Protein AF-0000000085050122 (afdb_homodimer)

Solvent-accessible surface area (backbone atoms only — not comparable to full-atom values): 13214 Å² total; per-residue (Å²): 136,76,70,62,76,64,49,70,70,56,43,28,44,37,28,44,46,43,35,32,71,68,36,34,51,52,49,51,53,26,48,51,51,34,88,84,22,41,40,57,72,57,50,16,62,73,68,71,44,57,65,69,59,38,50,52,40,52,49,49,33,33,73,42,49,45,31,45,76,46,79,55,93,95,38,50,30,34,22,54,30,57,66,50,51,50,20,44,44,40,52,73,67,42,68,40,50,80,68,68,65,73,65,65,65,67,68,57,68,78,67,74,77,73,79,74,81,126,136,75,71,64,75,62,50,71,69,56,43,29,46,37,28,44,46,42,35,33,71,68,36,34,51,52,49,52,53,25,49,50,52,34,89,84,22,42,38,57,70,57,51,15,62,73,67,70,43,57,64,69,59,38,50,53,39,52,50,48,34,33,74,43,49,43,31,46,77,46,79,54,92,95,38,50,31,33,22,53,29,58,66,50,51,49,19,46,45,40,54,74,65,42,68,37,49,78,65,69,64,72,64,66,64,67,68,56,68,78,67,75,77,71,79,74,82,126

Radius of gyration: 20.0 Å; Cα contacts (8 Å, |Δi|>4): 302; chains: 2; bounding box: 40×56×63 Å

Foldseek 3Di:
DLPDADDPVLLVLQVVLCPDPLLVQLLVVQAVVPPVAAWLVVSCVVSVHDSVVSVVSQVSNVVSVQWDWDDDVPTIGIHGPVVSVVNSVCVVPPVPPVPPVPPVVVVPPPDPPPPPDD/DLPDADDPVLLVLQVVLCPDPLLVQLLVVQAVVPPQAAWLVVSCVVSVHDSVVSVVSQVSNVVSVQWDWDDDVPTIGIHGDVVSVVNSVCVVPPVVPVPPVPPVVVVPPPDPPDPPDD

InterPro domains:
  IPR001845 HTH ArsR-type DNA-binding domain [PS50987] (3-100)
  IPR001845 HTH ArsR-type DNA-binding domain [SM00418] (14-94)
  IPR011991 ArsR-like helix-turn-helix domain [cd00090] (15-92)
  IPR036388 Winged helix-like DNA-binding domain superfamily [G3DSA:1.10.10.10] (5-103)
  IPR036390 Winged helix DNA-binding domain superfamily [SSF46785] (6-97)
  IPR051011 Metal-responsive transcriptional regulator [PTHR43132] (9-99)

Nearest PDB structures (foldseek):
  6j05-assembly1_A  TM=9.297E-01  e=5.956E-09  Acidithiobacillus ferrooxidans
  6j05-assembly1_B  TM=9.420E-01  e=1.675E-07  Acidithiobacillus ferrooxidans
  7p6f-assembly1_BBB  TM=8.743E-01  e=2.828E-05  Streptomyces griseus
  2kko-assembly1_B  TM=7.762E-01  e=2.459E-04  Mycobacterium tuberculosis variant bovis
  1r22-assembly1_B  TM=7.623E-01  e=2.615E-04  Synechococcus elongatus PCC 7942 = FACHB-805

Sequence (236 aa):
MYGFRMEMDDAVVALFALAHPGRLEAFRTIVRAGPSGMPAGEIARAIKAPANTTSTHLSILTGAGLLKAYRSGRSIIYSAELTHLSGLADYLLNDCAQGKPEAWSQLTVPEPATKKTAMYGFRMEMDDAVVALFALAHPGRLEAFRTIVRAGPSGMPAGEIARAIKAPANTTSTHLSILTGAGLLKAYRSGRSIIYSAELTHLSGLADYLLNDCAQGKPEAWSQLTVPEPATKKTA

Secondary structure (DSSP, 8-state):
-TT----HHHHHHHHHHHSSHHHHHHHHHHHHH-TT-EEHHHHHHHTT--HHHHHHHHHHHHHTTSEEEEEETTEEEEEE-HHHHHHHHHHHHTGGGGT-TTTGGG------------/-TT----HHHHHHHHHHHSSHHHHHHHHHHHHH-TT-EEHHHHHHHTT--HHHHHHHHHHHHHTTSEEEEEETTEEEEEE-HHHHHHHHHHHHTTTTTS-TTTGGGS-----------

Structure (mmCIF, N/CA/C/O backbone):
data_AF-0000000085050122-model_v1
#
loop_
_entity.id
_entity.type
_entity.pdbx_description
1 polymer 'Regulatory protein ArsR'
#
loop_
_atom_site.group_PDB
_atom_site.id
_atom_site.type_symbol
_atom_site.label_atom_id
_atom_site.label_alt_id
_atom_site.label_comp_id
_atom_site.label_asym_id
_atom_site.label_entity_id
_atom_site.label_seq_id
_atom_site.pdbx_PDB_ins_code
_atom_site.Cartn_x
_atom_site.Cartn_y
_atom_site.Cartn_z
_atom_site.occupancy
_atom_site.B_iso_or_equiv
_atom_site.auth_seq_id
_atom_site.auth_comp_id
_atom_site.auth_asym_id
_atom_site.auth_atom_id
_atom_site.pdbx_PDB_model_num
ATOM 1 N N . MET A 1 1 ? -5.816 -7.664 18.109 1 36.5 1 MET A N 1
ATOM 2 C CA . MET A 1 1 ? -5.977 -6.285 17.656 1 36.5 1 MET A CA 1
ATOM 3 C C . MET A 1 1 ? -6.602 -6.238 16.266 1 36.5 1 MET A C 1
ATOM 5 O O . MET A 1 1 ? -6.367 -5.293 15.508 1 36.5 1 MET A O 1
ATOM 9 N N . TYR A 1 2 ? -7.117 -7.367 15.844 1 46.84 2 TYR A N 1
ATOM 10 C CA . TYR A 1 2 ? -7.566 -7.961 14.586 1 46.84 2 TYR A CA 1
ATOM 11 C C . TYR A 1 2 ? -8.812 -7.258 14.07 1 46.84 2 TYR A C 1
ATOM 13 O O . TYR A 1 2 ? -9.562 -7.816 13.258 1 46.84 2 TYR A O 1
ATOM 21 N N . GLY A 1 3 ? -9.156 -6.164 14.805 1 50.53 3 GLY A N 1
ATOM 22 C CA . GLY A 1 3 ? -10.57 -5.895 14.602 1 50.53 3 GLY A CA 1
ATOM 23 C C . GLY A 1 3 ? -10.875 -5.312 13.234 1 50.53 3 GLY A C 1
ATOM 24 O O . GLY A 1 3 ? -11.961 -5.52 12.695 1 50.53 3 GLY A O 1
ATOM 25 N N . PHE A 1 4 ? -9.953 -4.445 12.852 1 61.41 4 PHE A N 1
ATOM 26 C CA . PHE A 1 4 ? -10.359 -3.824 11.602 1 61.41 4 PHE A CA 1
ATOM 27 C C . PHE A 1 4 ? -10.086 -4.754 10.422 1 61.41 4 PHE A C 1
ATOM 29 O O . PHE A 1 4 ? -8.961 -5.23 10.25 1 61.41 4 PHE A O 1
ATOM 36 N N . ARG A 1 5 ? -11.258 -5.234 9.898 1 72.75 5 ARG A N 1
ATOM 37 C CA . ARG A 1 5 ? -11.117 -6.129 8.758 1 72.75 5 ARG A CA 1
ATOM 38 C C . ARG A 1 5 ? -11.234 -5.359 7.445 1 72.75 5 ARG A C 1
ATOM 40 O O . ARG A 1 5 ? -12.281 -4.793 7.141 1 72.75 5 ARG A O 1
ATOM 47 N N . MET A 1 6 ? -10.219 -5.297 6.77 1 85.12 6 MET A N 1
ATOM 48 C CA . MET A 1 6 ? -10.195 -4.629 5.473 1 85.12 6 MET A CA 1
ATOM 49 C C . MET A 1 6 ? -10.516 -5.605 4.348 1 85.12 6 MET A C 1
ATOM 51 O O . MET A 1 6 ? -10.031 -6.738 4.352 1 85.12 6 MET A O 1
ATOM 55 N N . GLU A 1 7 ? -11.438 -5.125 3.473 1 90 7 GLU A N 1
ATOM 56 C CA . GLU A 1 7 ? -11.758 -5.91 2.283 1 90 7 GLU A CA 1
ATOM 57 C C . GLU A 1 7 ? -10.898 -5.48 1.097 1 90 7 GLU A C 1
ATOM 59 O O . GLU A 1 7 ? -10.289 -4.41 1.118 1 90 7 GLU A O 1
ATOM 64 N N . MET A 1 8 ? -10.891 -6.32 0.029 1 91.12 8 MET A N 1
ATOM 65 C CA . MET A 1 8 ? -10.023 -6.105 -1.13 1 91.12 8 MET A CA 1
ATOM 66 C C . MET A 1 8 ? -10.281 -4.738 -1.754 1 91.12 8 MET A C 1
ATOM 68 O O . MET A 1 8 ? -9.344 -4.02 -2.094 1 91.12 8 MET A O 1
ATOM 72 N N . ASP A 1 9 ? -11.516 -4.383 -1.897 1 93.62 9 ASP A N 1
ATOM 73 C CA . ASP A 1 9 ? -11.844 -3.117 -2.549 1 93.62 9 ASP A CA 1
ATOM 74 C C . ASP A 1 9 ? -11.312 -1.931 -1.747 1 93.62 9 ASP A C 1
ATOM 76 O O . ASP A 1 9 ? -10.812 -0.961 -2.32 1 93.62 9 ASP A O 1
ATOM 80 N N . ASP A 1 10 ? -11.477 -2.012 -0.47 1 95.12 10 ASP A N 1
ATOM 81 C CA . ASP A 1 10 ? -10.953 -0.958 0.392 1 95.12 10 ASP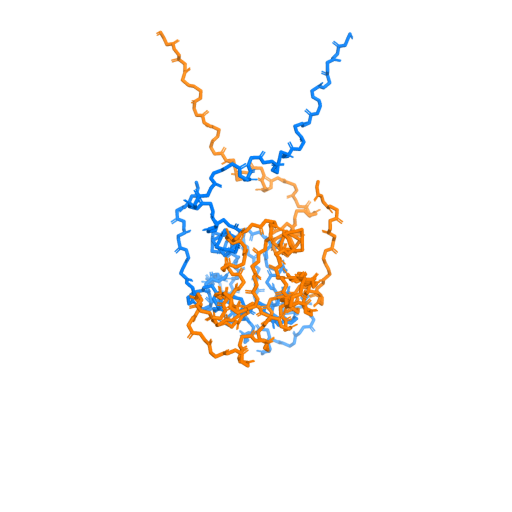 A CA 1
ATOM 82 C C . ASP A 1 10 ? -9.43 -0.874 0.293 1 95.12 10 ASP A C 1
ATOM 84 O O . ASP A 1 10 ? -8.867 0.222 0.271 1 95.12 10 ASP A O 1
ATOM 88 N N . ALA A 1 11 ? -8.875 -2.039 0.278 1 96.06 11 ALA A N 1
ATOM 89 C CA . ALA A 1 11 ? -7.414 -2.086 0.178 1 96.06 11 ALA A CA 1
ATOM 90 C C . ALA A 1 11 ? -6.934 -1.44 -1.118 1 96.06 11 ALA A C 1
ATOM 92 O O . ALA A 1 11 ? -6.004 -0.632 -1.108 1 96.06 11 ALA A O 1
ATOM 93 N N . VAL A 1 12 ? -7.59 -1.72 -2.205 1 97.69 12 VAL A N 1
ATOM 94 C CA . VAL A 1 12 ? -7.199 -1.188 -3.508 1 97.69 12 VAL A CA 1
ATOM 95 C C . VAL A 1 12 ? -7.348 0.332 -3.51 1 97.69 12 VAL A C 1
ATOM 97 O O . VAL A 1 12 ? -6.48 1.047 -4.016 1 97.69 12 VAL A O 1
ATOM 100 N N . VAL A 1 13 ? -8.375 0.795 -2.936 1 97.75 13 VAL A N 1
ATOM 101 C CA . VAL A 1 13 ? -8.641 2.229 -2.873 1 97.75 13 VAL A CA 1
ATOM 102 C C . VAL A 1 13 ? -7.547 2.92 -2.057 1 97.75 13 VAL A C 1
ATOM 104 O O . VAL A 1 13 ? -7.02 3.957 -2.467 1 97.75 13 VAL A O 1
ATOM 107 N N . ALA A 1 14 ? -7.227 2.354 -0.945 1 98 14 ALA A N 1
ATOM 108 C CA . ALA A 1 14 ? -6.191 2.918 -0.087 1 98 14 ALA A CA 1
ATOM 109 C C . ALA A 1 14 ? -4.828 2.887 -0.777 1 98 14 ALA A C 1
ATOM 111 O O . ALA A 1 14 ? -4.082 3.867 -0.736 1 98 14 ALA A O 1
ATOM 112 N N . LEU A 1 15 ? -4.562 1.76 -1.397 1 98.12 15 LEU A N 1
ATOM 113 C CA . LEU A 1 15 ? -3.309 1.613 -2.125 1 98.12 15 LEU A CA 1
ATOM 114 C C . LEU A 1 15 ? -3.211 2.635 -3.252 1 98.12 15 LEU A C 1
ATOM 116 O O . LEU A 1 15 ? -2.178 3.287 -3.418 1 98.12 15 LEU A O 1
ATOM 120 N N . PHE A 1 16 ? -4.23 2.814 -3.939 1 98.25 16 PHE A N 1
ATOM 121 C CA . PHE A 1 16 ? -4.27 3.779 -5.031 1 98.25 16 PHE A CA 1
ATOM 122 C C . PHE A 1 16 ? -4.055 5.195 -4.512 1 98.25 16 PHE A C 1
ATOM 124 O O . PHE A 1 16 ? -3.299 5.969 -5.102 1 98.25 16 PHE A O 1
ATOM 131 N N . ALA A 1 17 ? -4.684 5.48 -3.504 1 98.56 17 ALA A N 1
ATOM 132 C CA . ALA A 1 17 ? -4.566 6.812 -2.92 1 98.56 17 ALA A CA 1
ATOM 133 C C . ALA A 1 17 ? -3.125 7.113 -2.523 1 98.56 17 ALA A C 1
ATOM 135 O O . ALA A 1 17 ? -2.66 8.25 -2.664 1 98.56 17 ALA A O 1
ATOM 136 N N . LEU A 1 18 ? -2.449 6.137 -2.121 1 98.12 18 LEU A N 1
ATOM 137 C CA . LEU A 1 18 ? -1.098 6.332 -1.607 1 98.12 18 LEU A CA 1
ATOM 138 C C . LEU A 1 18 ? -0.07 6.23 -2.729 1 98.12 18 LEU A C 1
ATOM 140 O O . LEU A 1 18 ? 1.085 6.625 -2.557 1 98.12 18 LEU A O 1
ATOM 144 N N . ALA A 1 19 ? -0.487 5.656 -3.893 1 98.19 19 ALA A N 1
ATOM 145 C CA . ALA A 1 19 ? 0.436 5.398 -4.996 1 98.19 19 ALA A CA 1
ATOM 146 C C . ALA A 1 19 ? 0.692 6.668 -5.805 1 98.19 19 ALA A C 1
ATOM 148 O O . ALA A 1 19 ? 0.641 6.645 -7.035 1 98.19 19 ALA A O 1
ATOM 149 N N . HIS A 1 20 ? 0.927 7.746 -5.199 1 97.44 20 HIS A N 1
ATOM 150 C CA . HIS A 1 20 ? 1.251 9.055 -5.746 1 97.44 20 HIS A CA 1
ATOM 151 C C . HIS A 1 20 ? 2.246 9.797 -4.859 1 97.44 20 HIS A C 1
ATOM 153 O O . HIS A 1 20 ? 2.029 9.922 -3.65 1 97.44 20 HIS A O 1
ATOM 159 N N . PRO A 1 21 ? 3.35 10.273 -5.441 1 96.88 21 PRO A N 1
ATOM 160 C CA . PRO A 1 21 ? 4.398 10.867 -4.609 1 96.88 21 PRO A CA 1
ATOM 161 C C . PRO A 1 21 ? 3.883 12.008 -3.732 1 96.88 21 PRO A C 1
ATOM 163 O O . PRO A 1 21 ? 4.191 12.062 -2.539 1 96.88 21 PRO A O 1
ATOM 166 N N . GLY A 1 22 ? 3.094 12.875 -4.297 1 97.12 22 GLY A N 1
ATOM 167 C CA . GLY A 1 22 ? 2.572 14.008 -3.549 1 97.12 22 GLY A CA 1
ATOM 168 C C . GLY A 1 22 ? 1.63 13.602 -2.432 1 97.12 22 GLY A C 1
ATOM 169 O O . GLY A 1 22 ? 1.716 14.125 -1.319 1 97.12 22 GLY A O 1
ATOM 170 N N . ARG A 1 23 ? 0.75 12.711 -2.75 1 98.06 23 ARG A N 1
ATOM 171 C CA . ARG A 1 23 ? -0.188 12.227 -1.742 1 98.06 23 ARG A CA 1
ATOM 172 C C . ARG A 1 23 ? 0.539 11.461 -0.643 1 98.06 23 ARG A C 1
ATOM 174 O O . ARG A 1 23 ? 0.219 11.609 0.539 1 98.06 23 ARG A O 1
ATOM 181 N N . LEU A 1 24 ? 1.445 10.664 -1.039 1 97.06 24 LEU A N 1
ATOM 182 C CA . LEU A 1 24 ? 2.225 9.914 -0.061 1 97.06 24 LEU A CA 1
ATOM 183 C C . LEU A 1 24 ? 3.004 10.859 0.852 1 97.06 24 LEU A C 1
ATOM 185 O O . LEU A 1 24 ? 3.061 10.648 2.064 1 97.06 24 LEU A O 1
ATOM 189 N N . GLU A 1 25 ? 3.592 11.836 0.314 1 96 25 GLU A N 1
ATOM 190 C CA . GLU A 1 25 ? 4.332 12.812 1.103 1 96 25 GLU A CA 1
ATOM 191 C C . GLU A 1 25 ? 3.412 13.547 2.08 1 96 25 GLU A C 1
ATOM 193 O O . GLU A 1 25 ? 3.76 13.727 3.248 1 96 25 GLU A O 1
ATOM 198 N N . ALA A 1 26 ? 2.289 13.992 1.606 1 97.5 26 ALA A N 1
ATOM 199 C CA . ALA A 1 26 ? 1.314 14.641 2.479 1 97.5 26 ALA A CA 1
ATOM 200 C C . ALA A 1 26 ? 0.894 13.719 3.617 1 97.5 26 ALA A C 1
ATOM 202 O O . ALA A 1 26 ? 0.856 14.133 4.781 1 97.5 26 ALA A O 1
ATOM 203 N N . PHE A 1 27 ? 0.616 12.492 3.268 1 97 27 PHE A N 1
ATOM 204 C CA . PHE A 1 27 ? 0.169 11.516 4.25 1 97 27 PHE A CA 1
ATOM 205 C C . PHE A 1 27 ? 1.231 11.297 5.32 1 97 27 PHE A C 1
ATOM 207 O O . PHE A 1 27 ? 0.932 11.32 6.516 1 97 27 PHE A O 1
ATOM 214 N N . ARG A 1 28 ? 2.404 11.086 4.898 1 94.31 28 ARG A N 1
ATOM 215 C CA . ARG A 1 28 ? 3.492 10.859 5.844 1 94.31 28 ARG A CA 1
ATOM 216 C C . ARG A 1 28 ? 3.693 12.07 6.75 1 94.31 28 ARG A C 1
ATOM 218 O O . ARG A 1 28 ? 3.99 11.922 7.938 1 94.31 28 ARG A O 1
ATOM 225 N N . THR A 1 29 ? 3.588 13.258 6.211 1 95.06 29 THR A N 1
ATOM 226 C CA . THR A 1 29 ? 3.689 14.484 6.984 1 95.06 29 THR A CA 1
ATOM 227 C C . THR A 1 29 ? 2.629 14.523 8.078 1 95.06 29 THR A C 1
ATOM 229 O O . THR A 1 29 ? 2.924 14.883 9.227 1 95.06 29 THR A O 1
ATOM 232 N N . ILE A 1 30 ? 1.476 14.125 7.738 1 96 30 ILE A N 1
ATOM 233 C CA . ILE A 1 30 ? 0.355 14.156 8.672 1 96 30 ILE A CA 1
ATOM 234 C C . ILE A 1 30 ? 0.539 13.07 9.734 1 96 30 ILE A C 1
ATOM 236 O O . ILE A 1 30 ? 0.26 13.297 10.914 1 96 30 ILE A O 1
ATOM 240 N N . VAL A 1 31 ? 0.964 11.898 9.328 1 93.19 31 VAL A N 1
ATOM 241 C CA . VAL A 1 31 ? 1.242 10.82 10.273 1 93.19 31 VAL A CA 1
ATOM 242 C C . VAL A 1 31 ? 2.258 11.289 11.312 1 93.19 31 VAL A C 1
ATOM 244 O O . VAL A 1 31 ? 2.082 11.062 12.508 1 93.19 31 VAL A O 1
ATOM 247 N N . ARG A 1 32 ? 3.24 12.023 10.875 1 91 32 ARG A N 1
ATOM 248 C CA . ARG A 1 32 ? 4.305 12.5 11.75 1 91 32 ARG A CA 1
ATOM 249 C C . ARG A 1 32 ? 3.785 13.547 12.727 1 91 32 ARG A C 1
ATOM 251 O O . ARG A 1 32 ? 4.32 13.703 13.82 1 91 32 ARG A O 1
ATOM 258 N N . ALA A 1 33 ? 2.762 14.258 1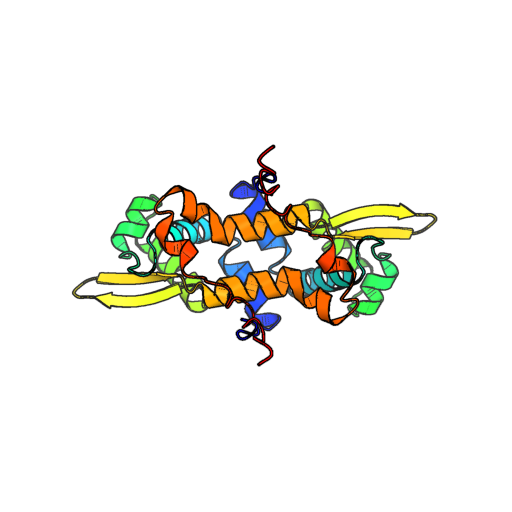2.305 1 92.62 33 ALA A N 1
ATOM 259 C CA . ALA A 1 33 ? 2.189 15.312 13.148 1 92.62 33 ALA A CA 1
ATOM 260 C C . ALA A 1 33 ? 1.454 14.711 14.344 1 92.62 33 ALA A C 1
ATOM 262 O O . ALA A 1 33 ? 1.177 15.414 15.32 1 92.62 33 ALA A O 1
ATOM 263 N N . GLY A 1 34 ? 1.062 13.383 14.234 1 90.94 34 GLY A N 1
ATOM 264 C CA . GLY A 1 34 ? 0.424 12.711 15.359 1 90.94 34 GLY A CA 1
ATOM 265 C C . GLY A 1 34 ? -1.075 12.938 15.414 1 90.94 34 GLY A C 1
ATOM 266 O O . GLY A 1 34 ? -1.674 13.406 14.445 1 90.94 34 GLY A O 1
ATOM 267 N N . PRO A 1 35 ? -1.672 12.586 16.578 1 91.25 35 PRO A N 1
ATOM 268 C CA . PRO A 1 35 ? -3.131 12.57 16.703 1 91.25 35 PRO A CA 1
ATOM 269 C C . PRO A 1 35 ? -3.748 13.961 16.641 1 91.25 35 PRO A C 1
ATOM 271 O O . PRO A 1 35 ? -4.926 14.109 16.297 1 91.25 35 PRO A O 1
ATOM 274 N N . SER A 1 36 ? -2.959 14.938 17.016 1 93.56 36 SER A N 1
ATOM 275 C CA . SER A 1 36 ? -3.482 16.297 16.969 1 93.56 36 SER A CA 1
ATOM 276 C C . SER A 1 36 ? -3.686 16.766 15.531 1 93.56 36 SER A C 1
ATOM 278 O O . SER A 1 36 ? -4.43 17.719 15.289 1 93.56 36 SER A O 1
ATOM 280 N N . GLY A 1 37 ? -3.01 16.172 14.586 1 96.69 37 GLY A N 1
ATOM 281 C CA . GLY A 1 37 ? -3.166 16.5 13.172 1 96.69 37 GLY A CA 1
ATOM 282 C C . GLY A 1 37 ? -2.463 17.781 12.773 1 96.69 37 GLY A C 1
ATOM 283 O O . GLY A 1 37 ? -1.563 18.25 13.477 1 96.69 37 GLY A O 1
ATOM 284 N N . MET A 1 38 ? -2.77 18.25 11.586 1 97.56 38 MET A N 1
ATOM 285 C CA . MET A 1 38 ? -2.133 19.406 10.977 1 97.56 38 MET A CA 1
ATOM 286 C C . MET A 1 38 ? -3.113 20.156 10.086 1 97.56 38 MET A C 1
ATOM 288 O O . MET A 1 38 ? -3.883 19.547 9.344 1 97.56 38 MET A O 1
ATOM 292 N N . PRO A 1 39 ? -3.111 21.531 10.195 1 98.25 39 PRO A N 1
ATOM 293 C CA . PRO A 1 39 ? -3.98 22.297 9.297 1 98.25 39 PRO A CA 1
ATOM 294 C C . PRO A 1 39 ? -3.574 22.156 7.828 1 98.25 39 PRO A C 1
ATOM 296 O O . PRO A 1 39 ? -2.387 22.031 7.52 1 98.25 39 PRO A O 1
ATOM 299 N N . ALA A 1 40 ? -4.559 22.312 6.922 1 98 40 ALA A N 1
ATOM 300 C CA . ALA A 1 40 ? -4.336 22.188 5.484 1 98 40 ALA A CA 1
ATOM 301 C C . ALA A 1 40 ? -3.234 23.125 5.012 1 98 40 ALA A C 1
ATOM 303 O O . ALA A 1 40 ? -2.373 22.734 4.219 1 98 40 ALA A O 1
ATOM 304 N N . GLY A 1 41 ? -3.295 24.375 5.477 1 97.56 41 GLY A N 1
ATOM 305 C CA . GLY A 1 41 ? -2.297 25.359 5.07 1 97.56 41 GLY A CA 1
ATOM 306 C C . GLY A 1 41 ? -0.886 24.969 5.473 1 97.56 41 GLY A C 1
ATOM 307 O O . GLY A 1 41 ? 0.06 25.172 4.707 1 97.56 41 GLY A O 1
ATOM 308 N N . GLU A 1 42 ? -0.698 24.375 6.645 1 97.94 42 GLU A N 1
ATOM 309 C CA . GLU A 1 42 ? 0.602 23.922 7.129 1 97.94 42 GLU A CA 1
ATOM 310 C C . GLU A 1 42 ? 1.092 22.719 6.344 1 97.94 42 GLU A C 1
ATOM 312 O O . GLU A 1 42 ? 2.289 22.578 6.074 1 97.94 42 GLU A O 1
ATOM 317 N N . ILE A 1 43 ? 0.187 21.875 5.984 1 98.06 43 ILE A N 1
ATOM 318 C CA . ILE A 1 43 ? 0.529 20.719 5.168 1 98.06 43 ILE A CA 1
ATOM 319 C C . ILE A 1 43 ? 1.065 21.172 3.816 1 98.06 43 ILE A C 1
ATOM 321 O O . ILE A 1 43 ? 2.109 20.703 3.361 1 98.06 43 ILE A O 1
ATOM 325 N N . ALA A 1 44 ? 0.361 22.125 3.236 1 98.38 44 ALA A N 1
ATOM 326 C CA . ALA A 1 44 ? 0.772 22.656 1.938 1 98.38 44 ALA A CA 1
ATOM 327 C C . ALA A 1 44 ? 2.184 23.234 2.002 1 98.38 44 ALA A C 1
ATOM 329 O O . ALA A 1 44 ? 3.01 22.969 1.125 1 98.38 44 ALA A O 1
ATOM 330 N N . ARG A 1 45 ? 2.484 24 3.061 1 97.88 45 ARG A N 1
ATOM 331 C CA . ARG A 1 45 ? 3.805 24.594 3.256 1 97.88 45 ARG A CA 1
ATOM 332 C C . ARG A 1 45 ? 4.859 23.516 3.461 1 97.88 45 ARG A C 1
ATOM 334 O O . ARG A 1 45 ? 5.949 23.578 2.889 1 97.88 45 ARG A O 1
ATOM 341 N N . ALA A 1 46 ? 4.504 22.516 4.184 1 96.88 46 ALA A N 1
ATOM 342 C CA . ALA A 1 46 ? 5.449 21.453 4.531 1 96.88 46 ALA A CA 1
ATOM 343 C C . ALA A 1 46 ? 5.855 20.656 3.295 1 96.88 46 ALA A C 1
ATOM 345 O O . ALA A 1 46 ? 7.008 20.234 3.176 1 96.88 46 ALA A O 1
ATOM 346 N N . ILE A 1 47 ? 4.914 20.453 2.383 1 96.94 47 ILE A N 1
ATOM 347 C CA . ILE A 1 47 ? 5.223 19.609 1.237 1 96.94 47 ILE A CA 1
ATOM 348 C C . ILE A 1 47 ? 5.531 20.469 0.02 1 96.94 47 ILE A C 1
ATOM 350 O O . ILE A 1 47 ? 5.664 19.969 -1.097 1 96.94 47 ILE A O 1
ATOM 354 N N . LYS A 1 48 ? 5.551 21.75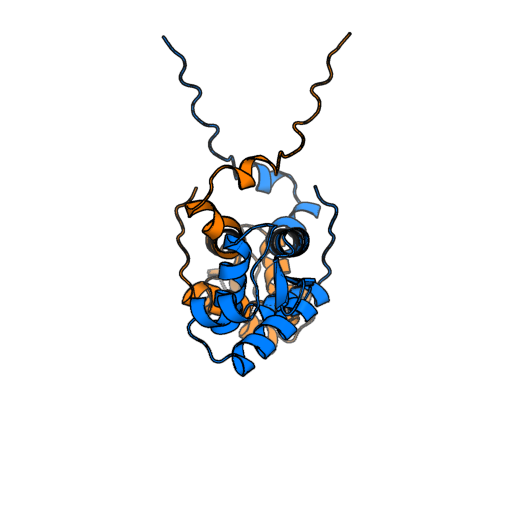 0.254 1 97.69 48 LYS A N 1
ATOM 355 C CA . LYS A 1 48 ? 5.887 22.734 -0.774 1 97.69 48 LYS A CA 1
ATOM 356 C C . LYS A 1 48 ? 5.004 22.562 -2.008 1 97.69 48 LYS A C 1
ATOM 358 O O . LYS A 1 48 ? 5.504 22.531 -3.135 1 97.69 48 LYS A O 1
ATOM 363 N N . ALA A 1 49 ? 3.723 22.453 -1.815 1 98.12 49 ALA A N 1
ATOM 364 C CA . ALA A 1 49 ? 2.736 22.312 -2.883 1 98.12 49 ALA A CA 1
ATOM 365 C C . ALA A 1 49 ? 1.688 23.422 -2.803 1 98.12 49 ALA A C 1
ATOM 367 O O . ALA A 1 49 ? 1.39 23.922 -1.716 1 98.12 49 ALA A O 1
ATOM 368 N N . PRO A 1 50 ? 1.136 23.766 -4.016 1 97.88 50 PRO A N 1
ATOM 369 C CA . PRO A 1 50 ? 0.038 24.734 -4.004 1 97.88 50 PRO A CA 1
ATOM 370 C C . PRO A 1 50 ? -1.157 24.266 -3.178 1 97.88 50 PRO A C 1
ATOM 372 O O . PRO A 1 50 ? -1.426 23.062 -3.102 1 97.88 50 PRO A O 1
ATOM 375 N N . ALA A 1 51 ? -1.889 25.234 -2.596 1 96.88 51 ALA A N 1
ATOM 376 C CA . ALA A 1 51 ? -3.037 24.953 -1.739 1 96.88 51 ALA A CA 1
ATOM 377 C C . ALA A 1 51 ? -4.082 24.125 -2.479 1 96.88 51 ALA A C 1
ATOM 379 O O . ALA A 1 51 ? -4.668 23.203 -1.905 1 96.88 51 ALA A O 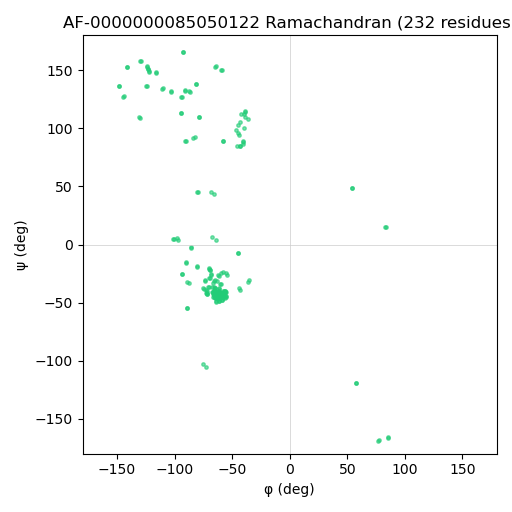1
ATOM 380 N N . ASN A 1 52 ? -4.328 24.438 -3.773 1 96.81 52 ASN A N 1
ATOM 381 C CA . ASN A 1 52 ? -5.332 23.703 -4.539 1 96.81 52 ASN A CA 1
ATOM 382 C C . ASN A 1 52 ? -4.93 22.25 -4.738 1 96.81 52 ASN A C 1
ATOM 384 O O . ASN A 1 52 ? -5.758 21.344 -4.598 1 96.81 52 ASN A O 1
ATOM 388 N N . THR A 1 53 ? -3.666 22.016 -5.062 1 97.44 53 THR A N 1
ATOM 389 C CA . THR A 1 53 ? -3.137 20.656 -5.211 1 97.44 53 THR A CA 1
ATOM 390 C C . THR A 1 53 ? -3.213 19.906 -3.891 1 97.44 53 THR A C 1
ATOM 392 O O . THR A 1 53 ? -3.652 18.75 -3.855 1 97.44 53 THR A O 1
ATOM 395 N N . THR A 1 54 ? -2.797 20.594 -2.883 1 98.25 54 THR A N 1
ATOM 396 C CA . THR A 1 54 ? -2.818 19.984 -1.559 1 98.25 54 THR A CA 1
ATOM 397 C C . THR A 1 54 ? -4.242 19.609 -1.161 1 98.25 54 THR A C 1
ATOM 399 O O . THR A 1 54 ? -4.473 18.516 -0.628 1 98.25 54 THR A O 1
ATOM 402 N N . SER A 1 55 ? -5.191 20.422 -1.381 1 97.5 55 SER A N 1
ATOM 403 C CA . SER A 1 55 ? -6.582 20.141 -1.051 1 97.5 55 SER A CA 1
ATOM 404 C C . SER A 1 55 ? -7.078 18.891 -1.772 1 97.5 55 SER A C 1
ATOM 406 O O . SER A 1 55 ? -7.766 18.062 -1.179 1 97.5 55 SER A O 1
ATOM 408 N N . THR A 1 56 ? -6.734 18.781 -3.059 1 98.12 56 THR A N 1
ATOM 409 C CA . THR A 1 56 ? -7.102 17.609 -3.844 1 98.12 56 THR A CA 1
ATOM 410 C C . THR A 1 56 ? -6.48 16.344 -3.248 1 98.12 56 THR A C 1
ATOM 412 O O . THR A 1 56 ? -7.156 15.32 -3.102 1 98.12 56 THR A O 1
ATOM 415 N N . HIS A 1 57 ? -5.191 16.422 -2.883 1 98.56 57 HIS A N 1
ATOM 416 C CA . HIS A 1 57 ? -4.52 15.289 -2.256 1 98.56 57 HIS A CA 1
ATOM 417 C C . HIS A 1 57 ? -5.223 14.875 -0.969 1 98.56 57 HIS A C 1
ATOM 419 O O . HIS A 1 57 ? -5.5 13.688 -0.763 1 98.56 57 HIS A O 1
ATOM 425 N N . LEU A 1 58 ? -5.512 15.875 -0.134 1 98.62 58 LEU A N 1
ATOM 426 C CA . LEU A 1 58 ? -6.125 15.617 1.165 1 98.62 58 LEU A CA 1
ATOM 427 C C . LEU A 1 58 ? -7.523 15.031 1.001 1 98.62 58 LEU A C 1
ATOM 429 O O . LEU A 1 58 ? -7.926 14.148 1.769 1 98.62 58 LEU A O 1
ATOM 433 N N . SER A 1 59 ? -8.242 15.5 0.01 1 98.5 59 SER A N 1
ATOM 434 C CA . SER A 1 59 ? -9.578 14.984 -0.269 1 98.5 59 SER A CA 1
ATOM 435 C C . SER A 1 59 ? -9.531 13.516 -0.691 1 98.5 59 SER A C 1
ATOM 437 O O . SER A 1 59 ? -10.328 12.703 -0.228 1 98.5 59 SER A O 1
ATOM 439 N N . ILE A 1 60 ? -8.641 13.156 -1.566 1 98.62 60 ILE A N 1
ATOM 440 C CA . ILE A 1 60 ? -8.492 11.789 -2.051 1 98.62 60 ILE A CA 1
ATOM 441 C C . ILE A 1 60 ? -8.102 10.875 -0.896 1 98.62 60 ILE A C 1
ATOM 443 O O . ILE A 1 60 ? -8.68 9.797 -0.726 1 98.62 60 ILE A O 1
ATOM 447 N N . LEU A 1 61 ? -7.16 11.312 -0.041 1 98.62 61 LEU A N 1
ATOM 448 C CA . LEU A 1 61 ? -6.699 10.523 1.099 1 98.62 61 LEU A CA 1
ATOM 449 C C . LEU A 1 61 ? -7.816 10.344 2.121 1 98.62 61 LEU A C 1
ATOM 451 O O . LEU A 1 61 ? -7.957 9.273 2.715 1 98.62 61 LEU A O 1
ATOM 455 N N . THR A 1 62 ? -8.562 11.391 2.316 1 98.62 62 THR A N 1
ATOM 456 C CA . THR A 1 62 ? -9.703 11.328 3.223 1 98.62 62 THR A CA 1
ATOM 457 C C . THR A 1 62 ? -10.766 10.367 2.689 1 98.62 62 THR A C 1
ATOM 459 O O . THR A 1 62 ? -11.305 9.547 3.436 1 98.62 62 THR A O 1
ATOM 462 N N . GLY A 1 63 ? -11.039 10.453 1.398 1 98 63 GLY A N 1
ATOM 463 C CA . GLY A 1 63 ? -12 9.57 0.758 1 98 63 GLY A CA 1
ATOM 464 C C . GLY A 1 63 ? -11.602 8.109 0.82 1 98 63 GLY A C 1
ATOM 465 O O . GLY A 1 63 ? -12.461 7.223 0.824 1 98 63 GLY A O 1
ATOM 466 N N . ALA A 1 64 ? -10.367 7.867 0.91 1 98.06 64 ALA A N 1
ATOM 467 C CA . ALA A 1 64 ? -9.836 6.508 0.978 1 98.06 64 ALA A CA 1
ATOM 468 C C . ALA A 1 64 ? -9.828 5.996 2.414 1 98.06 64 ALA A C 1
ATOM 470 O O . ALA A 1 64 ? -9.398 4.871 2.676 1 98.06 64 ALA A O 1
ATOM 471 N N . GLY A 1 65 ? -10.195 6.777 3.336 1 97.25 65 GLY A N 1
ATOM 472 C CA . GLY A 1 65 ? -10.273 6.383 4.734 1 97.25 65 GLY A CA 1
ATOM 473 C C . GLY A 1 65 ? -8.938 6.477 5.457 1 97.25 65 GLY A C 1
ATOM 474 O O . GLY A 1 65 ? -8.797 5.961 6.566 1 97.25 65 GLY A O 1
ATOM 475 N N . LEU A 1 66 ? -7.973 7.133 4.934 1 97.62 66 LEU A N 1
ATOM 476 C CA . LEU A 1 66 ? -6.625 7.203 5.488 1 97.62 66 LEU A CA 1
ATOM 477 C C . LEU A 1 66 ? -6.469 8.43 6.383 1 97.62 66 LEU A C 1
ATOM 479 O O . LEU A 1 66 ? -5.559 8.484 7.211 1 97.62 66 LEU A O 1
ATOM 483 N N . LEU A 1 67 ? -7.293 9.445 6.117 1 98.19 67 LEU A N 1
ATOM 484 C CA . LEU A 1 67 ? -7.305 10.672 6.914 1 98.19 67 LEU A CA 1
ATOM 485 C C . LEU A 1 67 ? -8.703 10.945 7.453 1 98.19 67 LEU A C 1
ATOM 487 O O . LEU A 1 67 ? -9.695 10.5 6.879 1 98.19 67 LEU A O 1
ATOM 491 N N . LYS A 1 68 ? -8.727 11.594 8.492 1 98 68 LYS A N 1
ATOM 492 C CA . LYS A 1 68 ? -9.93 12.258 8.977 1 98 68 LYS A CA 1
ATOM 493 C C . LYS A 1 68 ? -9.75 13.773 9.016 1 98 68 LYS A C 1
ATOM 495 O O . LYS A 1 68 ? -8.641 14.266 9.242 1 98 68 LYS A O 1
ATOM 500 N N . ALA A 1 69 ? -10.852 14.453 8.773 1 98 69 ALA A N 1
ATOM 501 C CA . ALA A 1 69 ? -10.828 15.914 8.75 1 98 69 ALA A CA 1
ATOM 502 C C . ALA A 1 69 ? -11.844 16.5 9.727 1 98 69 ALA A C 1
ATOM 504 O O . ALA A 1 69 ? -12.953 15.969 9.867 1 98 69 ALA A O 1
ATOM 505 N N . TYR A 1 70 ? -11.43 17.469 10.43 1 96.62 70 TYR A N 1
ATOM 506 C CA . TYR A 1 70 ? -12.391 18.203 11.25 1 96.62 70 TYR A CA 1
ATOM 507 C C . TYR A 1 70 ? -12.086 19.703 11.234 1 96.62 70 TYR A C 1
ATOM 509 O O . TYR A 1 70 ? -10.938 20.109 11.031 1 96.62 70 TYR A O 1
ATOM 517 N N . ARG A 1 71 ? -13.109 20.438 11.438 1 96.31 71 ARG A N 1
ATOM 518 C CA . ARG A 1 71 ? -12.961 21.891 11.43 1 96.31 71 ARG A CA 1
ATOM 519 C C . ARG A 1 71 ? -12.578 22.406 12.812 1 96.31 71 ARG A C 1
ATOM 521 O O . ARG A 1 71 ? -13.148 21.984 13.82 1 96.31 71 ARG A O 1
ATOM 528 N N . SER A 1 72 ? -11.586 23.234 12.844 1 95 72 SER A N 1
ATOM 529 C CA . SER A 1 72 ? -11.18 23.969 14.039 1 95 72 SER A CA 1
ATOM 530 C C . SER A 1 72 ? -11 25.453 13.734 1 95 72 SER A C 1
ATOM 532 O O . SER A 1 72 ? -9.992 25.859 13.148 1 95 72 SER A O 1
ATOM 534 N N . GLY A 1 73 ? -11.914 26.312 14.25 1 95.19 73 GLY A N 1
ATOM 535 C CA . GLY A 1 73 ? -11.898 27.719 13.875 1 95.19 73 GLY A CA 1
ATOM 536 C C . GLY A 1 73 ? -12.016 27.938 12.383 1 95.19 73 GLY A C 1
ATOM 537 O O . GLY A 1 73 ? -12.961 27.469 11.75 1 95.19 73 GLY A O 1
ATOM 538 N N . ARG A 1 74 ? -10.984 28.578 11.797 1 94.25 74 ARG A N 1
ATOM 539 C CA . ARG A 1 74 ? -11 28.922 10.375 1 94.25 74 ARG A CA 1
ATOM 540 C C . ARG A 1 74 ? -10.242 27.875 9.555 1 94.25 74 ARG A C 1
ATOM 542 O O . ARG A 1 74 ? -10.117 28 8.336 1 94.25 74 ARG A O 1
ATOM 549 N N . SER A 1 75 ? -9.805 26.859 10.195 1 95.81 75 SER A N 1
ATOM 550 C CA . SER A 1 75 ? -8.961 25.891 9.508 1 95.81 75 SER A CA 1
ATOM 551 C C . SER A 1 75 ? -9.57 24.5 9.555 1 95.81 75 SER A C 1
ATOM 553 O O . SER A 1 75 ? -10.297 24.156 10.492 1 95.81 75 SER A O 1
ATOM 555 N N . ILE A 1 76 ? -9.273 23.766 8.484 1 97.81 76 ILE A N 1
ATOM 556 C CA . ILE A 1 76 ? -9.547 22.344 8.523 1 97.81 76 ILE A CA 1
ATOM 557 C C . ILE A 1 76 ? -8.297 21.594 8.969 1 97.81 76 ILE A C 1
ATOM 559 O O . ILE A 1 76 ? -7.215 21.781 8.414 1 97.81 76 ILE A O 1
ATOM 563 N N . ILE A 1 77 ? -8.461 20.75 10.008 1 98.5 77 ILE A N 1
ATOM 564 C CA . ILE A 1 77 ? -7.352 19.969 10.539 1 98.5 77 ILE A CA 1
ATOM 565 C C . ILE A 1 77 ? -7.469 18.516 10.062 1 98.5 77 ILE A C 1
ATOM 567 O O . ILE A 1 77 ? -8.547 17.922 10.125 1 98.5 77 ILE A O 1
ATOM 571 N N . TYR A 1 78 ? -6.359 17.969 9.562 1 98.38 78 TYR A N 1
ATOM 572 C CA . TYR A 1 78 ? -6.301 16.578 9.102 1 98.38 78 TYR A CA 1
ATOM 573 C C . TYR A 1 78 ? -5.434 15.734 10.023 1 98.38 78 TYR A C 1
ATOM 575 O O . TYR A 1 78 ? -4.352 16.156 10.438 1 98.38 78 TYR A O 1
ATOM 583 N N . SER A 1 79 ? -5.91 14.578 10.383 1 97.38 79 SER A N 1
ATOM 584 C CA . SER A 1 79 ? -5.129 13.594 11.125 1 97.38 79 SER A CA 1
ATOM 585 C C . SER A 1 79 ? -5.195 12.227 10.461 1 97.38 79 SER A C 1
ATOM 587 O O . SER A 1 79 ? -6.133 11.938 9.711 1 97.38 79 SER A O 1
ATOM 589 N N . ALA A 1 80 ? -4.215 11.406 10.758 1 96.12 80 ALA A N 1
ATOM 590 C CA . ALA A 1 80 ? -4.117 10.094 10.125 1 96.12 80 ALA A CA 1
ATOM 591 C C . ALA A 1 80 ? -5.043 9.086 10.812 1 96.12 80 ALA A C 1
ATOM 593 O O . ALA A 1 80 ? -5.168 9.086 12.039 1 96.12 80 ALA A O 1
ATOM 594 N N . GLU A 1 81 ? -5.684 8.289 10 1 95 81 GLU A N 1
ATOM 595 C CA . GLU A 1 81 ? -6.43 7.145 10.508 1 95 81 GLU A CA 1
ATOM 596 C C . GLU A 1 81 ? -5.551 5.898 10.562 1 95 81 GLU A C 1
ATOM 598 O O . GLU A 1 81 ? -5.594 5.055 9.664 1 95 81 GLU A O 1
ATOM 603 N N . LEU A 1 82 ? -4.891 5.695 11.648 1 90.31 82 LEU A N 1
ATOM 604 C CA . LEU A 1 82 ? -3.842 4.684 11.766 1 90.31 82 LEU A CA 1
ATOM 605 C C . LEU A 1 82 ? -4.445 3.283 11.82 1 90.31 82 LEU A C 1
ATOM 607 O O . LEU A 1 82 ? -3.816 2.314 11.383 1 90.31 82 LEU A O 1
ATOM 611 N N . THR A 1 83 ? -5.617 3.197 12.383 1 89.88 83 THR A N 1
ATOM 612 C CA . THR A 1 83 ? -6.289 1.901 12.406 1 89.88 83 THR A CA 1
ATOM 613 C C . THR A 1 83 ? -6.508 1.378 10.992 1 89.88 83 THR A C 1
ATOM 615 O O . THR A 1 83 ? -6.301 0.193 10.719 1 89.88 83 THR A O 1
ATOM 618 N N . HIS A 1 84 ? -6.906 2.299 10.109 1 92.31 84 HIS A N 1
ATOM 619 C CA . HIS A 1 84 ? -7.117 1.92 8.711 1 92.31 84 HIS A CA 1
ATOM 620 C C . HIS A 1 84 ? -5.801 1.535 8.047 1 92.31 84 HIS A C 1
ATOM 622 O O . HIS A 1 84 ? -5.746 0.559 7.293 1 92.31 84 HIS A O 1
ATOM 628 N N . LEU A 1 85 ? -4.816 2.293 8.328 1 91.12 85 LEU A N 1
ATOM 629 C CA . LEU A 1 85 ? -3.494 1.99 7.793 1 91.12 85 LEU A CA 1
ATOM 630 C C . LEU A 1 85 ? -3.008 0.63 8.281 1 91.12 85 LEU A C 1
ATOM 632 O O . LEU A 1 85 ? -2.445 -0.147 7.504 1 91.12 85 LEU A O 1
ATOM 636 N N . SER A 1 86 ? -3.184 0.392 9.555 1 88.19 86 SER A N 1
ATOM 637 C CA . SER A 1 86 ? -2.816 -0.905 10.117 1 88.19 86 SER A CA 1
ATOM 638 C C . SER A 1 86 ? -3.615 -2.031 9.469 1 88.19 86 SER A C 1
ATOM 640 O O . SER A 1 86 ? -3.086 -3.123 9.242 1 88.19 86 SER A O 1
ATOM 642 N N . GLY A 1 87 ? -4.891 -1.798 9.242 1 89.56 87 GLY A N 1
ATOM 643 C CA . GLY A 1 87 ? -5.711 -2.754 8.516 1 89.56 87 GLY A CA 1
ATOM 644 C C . GLY A 1 87 ? -5.18 -3.072 7.133 1 89.56 87 GLY A C 1
ATOM 645 O O . GLY A 1 87 ? -5.195 -4.227 6.703 1 89.56 87 GLY A O 1
ATOM 646 N N . LEU A 1 88 ? -4.703 -2.053 6.492 1 92.12 88 LEU A N 1
ATOM 647 C CA . LEU A 1 88 ? -4.105 -2.24 5.176 1 92.12 88 LEU A CA 1
ATOM 648 C C . LEU A 1 88 ? -2.859 -3.115 5.266 1 92.12 88 LEU A C 1
ATOM 650 O O . LEU A 1 88 ? -2.703 -4.059 4.488 1 92.12 88 LEU A O 1
ATOM 654 N N . ALA A 1 89 ? -2.004 -2.762 6.195 1 87.88 89 ALA A N 1
ATOM 655 C CA . ALA A 1 89 ? -0.785 -3.541 6.398 1 87.88 89 ALA A CA 1
ATOM 656 C C . ALA A 1 89 ? -1.112 -4.992 6.73 1 87.88 89 ALA A C 1
ATOM 658 O O . ALA A 1 89 ? -0.489 -5.914 6.199 1 87.88 89 ALA A O 1
ATOM 659 N N . ASP A 1 90 ? -2.021 -5.18 7.578 1 85.12 90 ASP A N 1
ATOM 660 C CA . ASP A 1 90 ? -2.443 -6.523 7.957 1 85.12 90 ASP A CA 1
ATOM 661 C C . ASP A 1 90 ? -2.994 -7.285 6.75 1 85.12 90 ASP A C 1
ATOM 663 O O . ASP A 1 90 ? -2.746 -8.484 6.602 1 85.12 90 ASP A O 1
ATOM 667 N N . TYR A 1 91 ? -3.809 -6.613 6.039 1 89.94 91 TYR A N 1
ATOM 668 C CA . TYR A 1 91 ? -4.375 -7.219 4.84 1 89.94 91 TYR A CA 1
ATOM 669 C C . TYR A 1 91 ? -3.277 -7.711 3.906 1 89.94 91 TYR A C 1
ATOM 671 O O . TYR A 1 91 ? -3.387 -8.789 3.32 1 89.94 91 TYR A O 1
ATOM 679 N N . LEU A 1 92 ? -2.268 -6.965 3.773 1 87.88 92 LEU A N 1
ATOM 680 C CA . LEU A 1 92 ? -1.172 -7.281 2.863 1 87.88 92 LEU A CA 1
ATOM 681 C C . LEU A 1 92 ? -0.333 -8.438 3.4 1 87.88 92 LEU A C 1
ATOM 683 O O . LEU A 1 92 ? 0.134 -9.281 2.631 1 87.88 92 LEU A O 1
ATOM 687 N N . LEU A 1 93 ? -0.077 -8.391 4.734 1 78.62 93 LEU A N 1
ATOM 688 C CA . LEU A 1 93 ? 0.878 -9.305 5.348 1 78.62 93 LEU A CA 1
ATOM 689 C C . LEU A 1 93 ? 0.186 -10.586 5.801 1 78.62 93 LEU A C 1
ATOM 691 O O . LEU A 1 93 ? 0.808 -11.656 5.848 1 78.62 93 LEU A O 1
ATOM 695 N N . ASN A 1 94 ? -0.844 -10.516 6.602 1 67.12 94 ASN A N 1
ATOM 696 C CA . ASN A 1 94 ? -1.38 -11.633 7.375 1 67.12 94 ASN A CA 1
ATOM 697 C C . ASN A 1 94 ? -2.432 -12.406 6.586 1 67.12 94 ASN A C 1
ATOM 699 O O . ASN A 1 94 ? -2.803 -13.523 6.961 1 67.12 94 ASN A O 1
ATOM 703 N N . ASP A 1 95 ? -3.125 -11.719 5.77 1 54.56 95 ASP A N 1
ATOM 704 C CA . ASP A 1 95 ? -4.23 -12.617 5.445 1 54.56 95 ASP A CA 1
ATOM 705 C C . ASP A 1 95 ? -3.725 -14.031 5.168 1 54.56 95 ASP A C 1
ATOM 707 O O . ASP A 1 95 ? -4.508 -14.922 4.828 1 54.56 95 ASP A O 1
ATOM 711 N N . CYS A 1 96 ? -2.473 -14.25 5.105 1 46.44 96 CYS A N 1
ATOM 712 C CA . CYS A 1 96 ? -1.983 -15.586 4.777 1 46.44 96 CYS A CA 1
ATOM 713 C C . CYS A 1 96 ? -2.314 -16.578 5.887 1 46.44 96 CYS A C 1
ATOM 715 O O . CYS A 1 96 ? -2.143 -17.781 5.719 1 46.44 96 CYS A O 1
ATOM 717 N N . ALA A 1 97 ? -2.121 -15.992 7.195 1 45.41 97 ALA A N 1
ATOM 718 C CA . ALA A 1 97 ? -2.105 -16.984 8.273 1 45.41 97 ALA A CA 1
ATOM 719 C 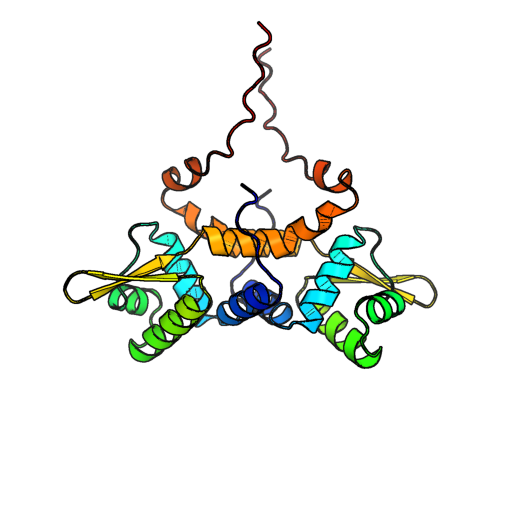C . ALA A 1 97 ? -3.402 -17.781 8.297 1 45.41 97 ALA A C 1
ATOM 721 O O . ALA A 1 97 ? -3.609 -18.609 9.188 1 45.41 97 ALA A O 1
ATOM 722 N N . GLN A 1 98 ? -4.469 -17.344 7.82 1 40.12 98 GLN A N 1
ATOM 723 C CA . GLN A 1 98 ? -5.512 -18.328 8.07 1 40.12 98 GLN A CA 1
ATOM 724 C C . GLN A 1 98 ? -5.008 -19.75 7.793 1 40.12 98 GLN A C 1
ATOM 726 O O . GLN A 1 98 ? -5.633 -20.719 8.211 1 40.12 98 GLN A O 1
ATOM 731 N N . GLY A 1 99 ? -4.191 -19.984 6.734 1 38.59 99 GLY A N 1
ATOM 732 C CA . GLY A 1 99 ? -3.848 -21.391 6.598 1 38.59 99 GLY A CA 1
ATOM 733 C C . GLY A 1 99 ? -2.83 -21.859 7.621 1 38.59 99 GLY A C 1
ATOM 734 O O . GLY A 1 99 ? -3.139 -22.703 8.469 1 38.59 99 GLY A O 1
ATOM 735 N N . LYS A 1 100 ? -1.346 -22.047 7.18 1 40.31 100 LYS A N 1
ATOM 736 C CA . LYS A 1 100 ? -0.392 -22.781 8 1 40.31 100 LYS A CA 1
ATOM 737 C C . LYS A 1 100 ? 0.211 -21.891 9.078 1 40.31 100 LYS A C 1
ATOM 739 O O . LYS A 1 100 ? 0.992 -20.984 8.781 1 40.31 100 LYS A O 1
ATOM 744 N N . PRO A 1 101 ? -0.337 -21.797 10.328 1 40.06 101 PRO A N 1
ATOM 745 C CA . PRO A 1 101 ? 0.184 -21.109 11.508 1 40.06 101 PRO A CA 1
ATOM 746 C C . PRO A 1 101 ? 1.705 -21.188 11.617 1 40.06 101 PRO A C 1
ATOM 748 O O . PRO A 1 101 ? 2.322 -20.391 12.32 1 40.06 101 PRO A O 1
ATOM 751 N N . GLU A 1 102 ? 2.426 -22.203 11.195 1 37.81 102 GLU A N 1
ATOM 752 C CA . GLU A 1 102 ? 3.824 -22.5 11.484 1 37.81 102 GLU A CA 1
ATOM 753 C C . GLU A 1 102 ? 4.75 -21.453 10.891 1 37.81 102 GLU A C 1
ATOM 755 O O . GLU A 1 102 ? 5.887 -21.281 11.336 1 37.81 102 GLU A O 1
ATOM 760 N N . ALA A 1 103 ? 4.426 -20.875 9.82 1 39.38 103 ALA A N 1
ATOM 761 C CA . ALA A 1 103 ? 5.414 -20.047 9.133 1 39.38 103 ALA A CA 1
ATOM 762 C C . ALA A 1 103 ? 5.609 -18.703 9.844 1 39.38 103 ALA A C 1
ATOM 764 O O . ALA A 1 103 ? 6.691 -18.125 9.781 1 39.38 103 ALA A O 1
ATOM 765 N N . TRP A 1 104 ? 4.609 -18.047 10.398 1 42.66 104 TRP A N 1
ATOM 766 C CA . TRP A 1 104 ? 4.805 -16.75 11.023 1 42.66 104 TRP A CA 1
ATOM 767 C C . TRP A 1 104 ? 5.703 -16.859 12.25 1 42.66 104 TRP A C 1
ATOM 769 O O . TRP A 1 104 ? 6.219 -15.859 12.742 1 42.66 104 TRP A O 1
ATOM 779 N N . SER A 1 105 ? 5.684 -17.922 12.922 1 38.31 105 SER A N 1
ATOM 780 C CA . SER A 1 105 ? 6.473 -18.078 14.141 1 38.31 105 SER A CA 1
ATOM 781 C C . SER A 1 105 ? 7.945 -17.797 13.891 1 38.31 105 SER A C 1
ATOM 783 O O . SER A 1 105 ? 8.727 -17.641 14.828 1 38.31 105 SER A O 1
ATOM 785 N N . GLN A 1 106 ? 8.352 -17.969 12.648 1 36.84 106 GLN A N 1
ATOM 786 C CA . GLN A 1 106 ? 9.805 -17.844 12.508 1 36.84 106 GLN A CA 1
ATOM 787 C C . GLN A 1 106 ? 10.227 -16.391 12.438 1 36.84 106 GLN A C 1
ATOM 789 O O . GLN A 1 106 ? 11.414 -16.078 12.336 1 36.84 106 GLN A O 1
ATOM 794 N N . LEU A 1 107 ? 9.273 -15.516 12.125 1 37.5 107 LEU A N 1
ATOM 795 C CA . LEU A 1 107 ? 9.781 -14.148 12.203 1 37.5 107 LEU A CA 1
ATOM 796 C C . LEU A 1 107 ? 10.086 -13.766 13.641 1 37.5 107 LEU A C 1
ATOM 798 O O . LEU A 1 107 ? 9.188 -13.383 14.398 1 37.5 107 LEU A O 1
ATOM 802 N N . THR A 1 108 ? 10.719 -14.602 14.359 1 33.78 108 THR A N 1
ATOM 803 C CA . THR A 1 108 ? 11.188 -14.375 15.727 1 33.78 108 THR A CA 1
ATOM 804 C C . THR A 1 108 ? 11.859 -13.008 15.844 1 33.78 108 THR A C 1
ATOM 806 O O . THR A 1 108 ? 12.781 -12.695 15.086 1 33.78 108 THR A O 1
ATOM 809 N N . VAL A 1 109 ? 11.062 -11.977 16.062 1 34.16 109 VAL A N 1
ATOM 810 C CA . VAL A 1 109 ? 11.727 -10.781 16.562 1 34.16 109 VAL A CA 1
ATOM 811 C C . VAL A 1 109 ? 12.82 -11.172 17.562 1 34.16 109 VAL A C 1
ATOM 813 O O . VAL A 1 109 ? 12.609 -12.031 18.422 1 34.16 109 VAL A O 1
ATOM 816 N N . PRO A 1 110 ? 14.055 -11 17.156 1 34.28 110 PRO A N 1
ATOM 817 C CA . PRO A 1 110 ? 15.078 -11.336 18.156 1 34.28 110 PRO A CA 1
ATOM 818 C C . PRO A 1 110 ? 14.781 -10.758 19.531 1 34.28 110 PRO A C 1
ATOM 820 O O . PRO A 1 110 ? 14.383 -9.594 19.641 1 34.28 110 PRO A O 1
ATOM 823 N N . GLU A 1 111 ? 14.227 -11.562 20.391 1 36.78 111 GLU A N 1
ATOM 824 C CA . GLU A 1 111 ? 14.102 -11.172 21.797 1 36.78 111 GLU A CA 1
ATOM 825 C C . GLU A 1 111 ? 15.375 -10.5 22.297 1 36.78 111 GLU A C 1
ATOM 827 O O . GLU A 1 111 ? 16.484 -10.945 21.984 1 36.78 111 GLU A O 1
ATOM 832 N N . PRO A 1 112 ? 15.227 -9.211 22.578 1 32.81 112 PRO A N 1
ATOM 833 C CA . PRO A 1 112 ? 16.422 -8.594 23.156 1 32.81 112 PRO A CA 1
ATOM 834 C C . PRO A 1 112 ? 17.141 -9.516 24.141 1 32.81 112 PRO A C 1
ATOM 836 O O . PRO A 1 112 ? 16.484 -10.242 24.906 1 32.81 112 PRO A O 1
ATOM 839 N N . ALA A 1 113 ? 18.328 -9.906 23.797 1 38.91 113 ALA A N 1
ATOM 840 C CA . ALA A 1 113 ? 19.203 -10.664 24.688 1 38.91 113 ALA A CA 1
ATOM 841 C C . ALA A 1 113 ? 19.141 -10.141 26.109 1 38.91 113 ALA A C 1
ATOM 843 O O . ALA A 1 113 ? 19.25 -8.93 26.344 1 38.91 113 ALA A O 1
ATOM 844 N N . THR A 1 114 ? 18.25 -10.625 26.875 1 36.25 114 THR A N 1
ATOM 845 C CA . THR A 1 114 ? 18.297 -10.328 28.312 1 36.25 114 THR A CA 1
ATOM 846 C C . THR A 1 114 ? 19.719 -10.352 28.828 1 36.25 114 THR A C 1
ATOM 848 O O . THR A 1 114 ? 20.422 -11.359 28.688 1 36.25 114 THR A O 1
ATOM 851 N N . LYS A 1 115 ? 20.328 -9.18 28.984 1 36.5 115 LYS A N 1
ATOM 852 C CA . LYS A 1 115 ? 21.594 -9.039 29.719 1 36.5 115 LYS A CA 1
ATOM 853 C C . LYS A 1 115 ? 21.562 -9.867 31 1 36.5 115 LYS A C 1
ATOM 855 O O . LYS A 1 115 ? 20.703 -9.68 31.859 1 36.5 115 LYS A O 1
ATOM 860 N N . LYS A 1 116 ? 21.875 -11.117 30.969 1 36.78 116 LYS A N 1
ATOM 861 C CA . LYS A 1 116 ? 22.219 -11.781 32.219 1 36.78 116 LYS A CA 1
ATOM 862 C C . LYS A 1 116 ? 23.391 -11.086 32.906 1 36.78 116 LYS A C 1
ATOM 864 O O . LYS A 1 116 ? 24.469 -10.969 32.344 1 36.78 116 LYS A O 1
ATOM 869 N N . THR A 1 117 ? 23.141 -10.086 33.75 1 30.03 117 THR A N 1
ATOM 870 C CA . THR A 1 117 ? 24.156 -9.68 34.719 1 30.03 117 THR A CA 1
ATOM 871 C C . THR A 1 117 ? 24.781 -10.898 35.406 1 30.03 117 THR A C 1
ATOM 873 O O . THR A 1 117 ? 24.078 -11.703 36.031 1 30.03 117 THR A O 1
ATOM 876 N N . ALA A 1 118 ? 25.953 -11.25 35 1 27.67 118 ALA A N 1
ATOM 877 C CA . ALA A 1 118 ? 26.844 -11.984 35.875 1 27.67 118 ALA A CA 1
ATOM 878 C C . ALA A 1 118 ? 27.25 -11.133 37.094 1 27.67 118 ALA A C 1
ATOM 880 O O . ALA A 1 118 ? 27.438 -9.922 36.938 1 27.67 118 ALA A O 1
ATOM 881 N N . MET B 1 1 ? 15.359 -5.098 13.125 1 36.28 1 MET B N 1
ATOM 882 C CA . MET B 1 1 ? 15.031 -5.762 11.867 1 36.28 1 MET B CA 1
ATOM 883 C C . MET B 1 1 ? 14.828 -4.746 10.75 1 36.28 1 MET B C 1
ATOM 885 O O . MET B 1 1 ? 14.047 -4.977 9.828 1 36.28 1 MET B O 1
ATOM 889 N N . TYR B 1 2 ? 15.242 -3.559 11.023 1 47.09 2 TYR B N 1
ATOM 890 C CA . TYR B 1 2 ? 15.164 -2.205 10.484 1 47.09 2 TYR B CA 1
ATOM 891 C C . TYR B 1 2 ? 15.852 -2.123 9.125 1 47.09 2 TYR B C 1
ATOM 893 O O . TYR B 1 2 ? 16.172 -1.029 8.648 1 47.09 2 TYR B O 1
ATOM 901 N N . GLY B 1 3 ? 16.312 -3.361 8.695 1 50.44 3 GLY B N 1
ATOM 902 C CA . GLY B 1 3 ? 17.391 -3.158 7.738 1 50.44 3 GLY B CA 1
ATOM 903 C C . GLY B 1 3 ? 16.906 -2.637 6.398 1 50.44 3 GLY B C 1
ATOM 904 O O . GLY B 1 3 ? 17.625 -1.891 5.723 1 50.44 3 GLY B O 1
ATOM 905 N N . PHE B 1 4 ? 15.781 -3.197 6.02 1 61.78 4 PHE B N 1
ATOM 906 C CA . PHE B 1 4 ? 15.445 -2.76 4.672 1 61.78 4 PHE B CA 1
ATOM 907 C C . PHE B 1 4 ? 14.836 -1.362 4.691 1 61.78 4 PHE B C 1
ATOM 909 O O . PHE B 1 4 ? 13.867 -1.111 5.418 1 61.78 4 PHE B O 1
ATOM 916 N N . ARG B 1 5 ? 15.688 -0.436 4.152 1 73.19 5 ARG B N 1
ATOM 917 C CA . ARG B 1 5 ? 15.203 0.939 4.105 1 73.19 5 ARG B CA 1
ATOM 918 C C . ARG B 1 5 ? 14.555 1.247 2.756 1 73.19 5 ARG B C 1
ATOM 920 O O . ARG B 1 5 ? 15.227 1.225 1.724 1 73.19 5 ARG B O 1
ATOM 927 N N . MET B 1 6 ? 13.359 1.453 2.771 1 85.25 6 MET B N 1
ATOM 928 C CA . MET B 1 6 ? 12.625 1.794 1.559 1 85.25 6 MET B CA 1
ATOM 929 C C . MET B 1 6 ? 12.57 3.307 1.362 1 85.25 6 MET B C 1
ATOM 931 O O . MET B 1 6 ? 12.359 4.051 2.318 1 85.25 6 MET B O 1
ATOM 935 N N . GLU B 1 7 ? 12.891 3.695 0.094 1 89.88 7 GLU B N 1
ATOM 936 C CA . GLU B 1 7 ? 12.766 5.105 -0.266 1 89.88 7 GLU B CA 1
ATOM 937 C C . GLU B 1 7 ? 11.398 5.402 -0.866 1 89.88 7 GLU B C 1
ATOM 939 O O . GLU B 1 7 ? 10.68 4.484 -1.27 1 89.88 7 GLU B O 1
ATOM 944 N N . MET B 1 8 ? 11.062 6.711 -0.965 1 91.06 8 MET B N 1
ATOM 945 C CA . MET B 1 8 ? 9.742 7.145 -1.411 1 91.06 8 MET B CA 1
ATOM 946 C C . MET B 1 8 ? 9.43 6.59 -2.797 1 91.06 8 MET B C 1
ATOM 948 O O . MET B 1 8 ? 8.32 6.105 -3.039 1 91.06 8 MET B O 1
ATOM 952 N N . ASP B 1 9 ? 10.367 6.645 -3.68 1 93.56 9 ASP B N 1
ATOM 953 C CA . ASP B 1 9 ? 10.117 6.199 -5.047 1 93.56 9 ASP B CA 1
ATOM 954 C C . ASP B 1 9 ? 9.805 4.707 -5.094 1 93.56 9 ASP B C 1
ATOM 956 O O . ASP B 1 9 ? 8.93 4.273 -5.84 1 93.56 9 ASP B O 1
ATOM 960 N N . ASP B 1 10 ? 10.547 3.973 -4.336 1 95.12 10 ASP B N 1
ATOM 961 C CA . ASP B 1 10 ? 10.289 2.537 -4.258 1 95.12 10 ASP B CA 1
ATOM 962 C C . ASP B 1 10 ? 8.906 2.258 -3.676 1 95.12 10 ASP B C 1
ATOM 964 O O . ASP B 1 10 ? 8.195 1.361 -4.145 1 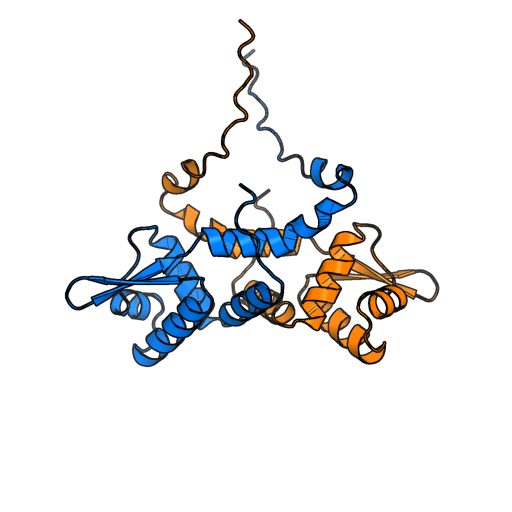95.12 10 ASP B O 1
ATOM 968 N N . ALA B 1 11 ? 8.625 3.014 -2.674 1 96.12 11 ALA B N 1
ATOM 969 C CA . ALA B 1 11 ? 7.32 2.84 -2.035 1 96.12 11 ALA B CA 1
ATOM 970 C C . ALA B 1 11 ? 6.188 3.119 -3.02 1 96.12 11 ALA B C 1
ATOM 972 O O . ALA B 1 11 ? 5.23 2.344 -3.111 1 96.12 11 ALA B O 1
ATOM 973 N N . VAL B 1 12 ? 6.316 4.16 -3.791 1 97.62 12 VAL B N 1
ATOM 974 C CA . VAL B 1 12 ? 5.281 4.543 -4.746 1 97.62 12 VAL B CA 1
ATOM 975 C C . VAL B 1 12 ? 5.129 3.451 -5.805 1 97.62 12 VAL B C 1
ATOM 977 O O . VAL B 1 12 ? 4.008 3.094 -6.18 1 97.62 12 VAL B O 1
ATOM 980 N N . VAL B 1 13 ? 6.199 2.928 -6.234 1 97.69 13 VAL B N 1
ATOM 981 C CA . VAL B 1 13 ? 6.188 1.878 -7.25 1 97.69 13 VAL B CA 1
ATOM 982 C C . VAL B 1 13 ? 5.484 0.638 -6.703 1 97.69 13 VAL B C 1
ATOM 984 O O . VAL B 1 13 ? 4.645 0.044 -7.383 1 97.69 13 VAL B O 1
ATOM 987 N N . ALA B 1 14 ? 5.816 0.262 -5.512 1 98 14 ALA B N 1
ATOM 988 C CA . ALA B 1 14 ? 5.203 -0.905 -4.883 1 98 14 ALA B CA 1
ATOM 989 C C . ALA B 1 14 ? 3.711 -0.683 -4.656 1 98 14 ALA B C 1
ATOM 991 O O . ALA B 1 14 ? 2.896 -1.57 -4.926 1 98 14 ALA B O 1
ATOM 992 N N . LEU B 1 15 ? 3.414 0.513 -4.176 1 98.12 15 LEU B N 1
ATOM 993 C CA . LEU B 1 15 ? 2.016 0.862 -3.947 1 98.12 15 LEU B CA 1
ATOM 994 C C . LEU B 1 15 ? 1.226 0.823 -5.25 1 98.12 15 LEU B C 1
ATOM 996 O O . LEU B 1 15 ? 0.131 0.258 -5.305 1 98.12 15 LEU B O 1
ATOM 1000 N N . PHE B 1 16 ? 1.754 1.321 -6.258 1 98.25 16 PHE B N 1
ATOM 1001 C CA . PHE B 1 16 ? 1.11 1.33 -7.566 1 98.25 16 PHE B CA 1
ATOM 1002 C C . PHE B 1 16 ? 0.896 -0.091 -8.07 1 98.25 16 PHE B C 1
ATOM 1004 O O . PHE B 1 16 ? -0.176 -0.418 -8.586 1 98.25 16 PHE B O 1
ATOM 1011 N N . ALA B 1 17 ? 1.852 -0.84 -7.922 1 98.56 17 ALA B N 1
ATOM 1012 C CA . ALA B 1 17 ? 1.77 -2.225 -8.383 1 98.56 17 ALA B CA 1
ATOM 1013 C C . ALA B 1 17 ? 0.641 -2.971 -7.676 1 98.56 17 ALA B C 1
ATOM 1015 O O . ALA B 1 17 ? -0.035 -3.805 -8.281 1 98.56 17 ALA B O 1
ATOM 1016 N N . LEU B 1 18 ? 0.426 -2.635 -6.488 1 98.12 18 LEU B N 1
ATOM 1017 C CA . LEU B 1 18 ? -0.55 -3.363 -5.688 1 98.12 18 LEU B CA 1
ATOM 1018 C C . LEU B 1 18 ? -1.938 -2.748 -5.824 1 98.12 18 LEU B C 1
ATOM 1020 O O . LEU B 1 18 ? -2.938 -3.363 -5.449 1 98.12 18 LEU B O 1
ATOM 1024 N N . ALA B 1 19 ? -2.004 -1.492 -6.359 1 98.19 19 ALA B N 1
ATOM 1025 C CA . ALA B 1 19 ? -3.262 -0.756 -6.438 1 98.19 19 ALA B CA 1
ATOM 1026 C C . ALA B 1 19 ? -4.09 -1.212 -7.637 1 98.19 19 ALA B C 1
ATOM 1028 O O . ALA B 1 19 ? -4.605 -0.386 -8.391 1 98.19 19 ALA B O 1
ATOM 1029 N N . HIS B 1 20 ? -4.207 -2.447 -7.859 1 97.5 20 HIS B N 1
ATOM 1030 C CA . HIS B 1 20 ? -4.984 -3.117 -8.898 1 97.5 20 HIS B CA 1
ATOM 1031 C C . HIS B 1 20 ? -5.578 -4.422 -8.383 1 97.5 20 HIS B C 1
ATOM 1033 O O . HIS B 1 20 ? -4.863 -5.262 -7.832 1 97.5 20 HIS B O 1
ATOM 1039 N N . PRO B 1 21 ? -6.902 -4.613 -8.539 1 96.88 21 PRO B N 1
ATOM 1040 C CA . PRO B 1 21 ? -7.543 -5.785 -7.938 1 96.88 21 PRO B CA 1
ATOM 1041 C C . PRO B 1 21 ? -6.906 -7.098 -8.383 1 96.88 21 PRO B C 1
ATOM 1043 O O . PRO B 1 21 ? -6.637 -7.973 -7.551 1 96.88 21 PRO B O 1
ATOM 1046 N N . GLY B 1 22 ? -6.637 -7.219 -9.648 1 97.12 22 GLY B N 1
ATOM 1047 C CA . GLY B 1 22 ? -6.055 -8.445 -10.172 1 97.12 22 GLY B CA 1
ATOM 1048 C C . GLY B 1 22 ? -4.648 -8.695 -9.664 1 97.12 22 GLY B C 1
ATOM 1049 O O . GLY B 1 22 ? -4.309 -9.82 -9.289 1 97.12 22 GLY B O 1
ATOM 1050 N N . ARG B 1 23 ? -3.859 -7.668 -9.688 1 98.06 23 ARG B N 1
ATOM 1051 C CA . ARG B 1 23 ? -2.494 -7.793 -9.188 1 98.06 23 ARG B CA 1
ATOM 1052 C C . ARG B 1 23 ? -2.48 -8.078 -7.688 1 98.06 23 ARG B C 1
ATOM 1054 O O . ARG B 1 23 ? -1.69 -8.898 -7.215 1 98.06 23 ARG B O 1
ATOM 1061 N N . LEU B 1 24 ? -3.303 -7.41 -6.996 1 97.12 24 LEU B N 1
ATOM 1062 C CA . LEU B 1 24 ? -3.393 -7.637 -5.559 1 97.12 24 LEU B CA 1
ATOM 1063 C C . LEU B 1 24 ? -3.832 -9.07 -5.262 1 97.12 24 LEU B C 1
ATOM 1065 O O . LEU B 1 24 ? -3.289 -9.711 -4.363 1 97.12 24 LEU B O 1
ATOM 1069 N N . GLU B 1 25 ? -4.766 -9.547 -5.953 1 96.06 25 GLU B N 1
ATOM 1070 C CA . GLU B 1 25 ? -5.234 -10.914 -5.773 1 96.06 25 GLU B CA 1
ATOM 1071 C C . GLU B 1 25 ? -4.121 -11.922 -6.074 1 96.06 25 GLU B C 1
ATOM 1073 O O . GLU B 1 25 ? -3.926 -12.883 -5.328 1 96.06 25 GLU B O 1
ATOM 1078 N N . ALA B 1 26 ? -3.453 -11.727 -7.168 1 97.5 26 ALA B N 1
ATOM 1079 C CA . ALA B 1 26 ? -2.33 -12.594 -7.508 1 97.5 26 ALA B CA 1
ATOM 1080 C C . ALA B 1 26 ? -1.271 -12.578 -6.41 1 97.5 26 ALA B C 1
ATOM 1082 O O . ALA B 1 26 ? -0.786 -13.633 -5.988 1 97.5 26 ALA B O 1
ATOM 1083 N N . PHE B 1 27 ? -0.964 -11.398 -5.945 1 97 27 PHE B N 1
ATOM 1084 C CA . PHE B 1 27 ? 0.057 -11.234 -4.918 1 97 27 PHE B CA 1
ATOM 1085 C C . PHE B 1 27 ? -0.336 -11.969 -3.643 1 97 27 PHE B C 1
ATOM 1087 O O . PHE B 1 27 ? 0.467 -12.711 -3.074 1 97 27 PHE B O 1
ATOM 1094 N N . ARG B 1 28 ? -1.507 -11.758 -3.229 1 94.31 28 ARG B N 1
ATOM 1095 C CA . ARG B 1 28 ? -1.979 -12.406 -2.01 1 94.31 28 ARG B CA 1
ATOM 1096 C C . ARG B 1 28 ? -1.962 -13.922 -2.156 1 94.31 28 ARG B C 1
ATOM 1098 O O . ARG B 1 28 ? -1.647 -14.641 -1.205 1 94.31 28 ARG B O 1
ATOM 1105 N N . THR B 1 29 ? -2.34 -14.43 -3.307 1 95.12 29 THR B N 1
ATOM 1106 C CA . THR B 1 29 ? -2.303 -15.859 -3.592 1 95.12 29 THR B CA 1
ATOM 1107 C C . THR B 1 29 ? -0.886 -16.406 -3.436 1 95.12 29 THR B C 1
ATOM 1109 O O . THR B 1 29 ? -0.685 -17.453 -2.836 1 95.12 29 THR B O 1
ATOM 1112 N N . ILE B 1 30 ? 0.03 -15.672 -3.908 1 96 30 ILE B N 1
ATOM 1113 C CA . ILE B 1 30 ? 1.427 -16.094 -3.873 1 96 30 ILE B CA 1
ATOM 1114 C C . ILE B 1 30 ? 1.951 -16.016 -2.441 1 96 30 ILE B C 1
ATOM 1116 O O . ILE B 1 30 ? 2.689 -16.906 -1.999 1 96 30 ILE B O 1
ATOM 1120 N N . VAL B 1 31 ? 1.624 -14.977 -1.723 1 93.19 31 VAL B N 1
ATOM 1121 C CA . VAL B 1 31 ? 2.016 -14.844 -0.323 1 93.19 31 VAL B CA 1
ATOM 1122 C C . VAL B 1 31 ? 1.517 -16.047 0.467 1 93.19 31 VAL B C 1
ATOM 1124 O O . VAL B 1 31 ? 2.26 -16.625 1.266 1 93.19 31 VAL B O 1
ATOM 1127 N N . ARG B 1 32 ? 0.327 -16.484 0.161 1 90.94 32 ARG B N 1
ATOM 1128 C CA . ARG B 1 32 ? -0.288 -17.594 0.87 1 90.94 32 ARG B CA 1
ATOM 1129 C C . ARG B 1 32 ? 0.416 -18.906 0.541 1 90.94 32 ARG B C 1
ATOM 1131 O O . ARG B 1 32 ? 0.431 -19.828 1.356 1 90.94 32 ARG B O 1
ATOM 1138 N N . ALA B 1 33 ? 0.978 -18.984 -0.635 1 92.62 33 ALA B N 1
ATOM 1139 C CA . ALA B 1 33 ? 1.666 -20.203 -1.067 1 92.62 33 ALA B CA 1
ATOM 1140 C C . ALA B 1 33 ? 2.963 -20.406 -0.29 1 92.62 33 ALA B C 1
ATOM 1142 O O . ALA B 1 33 ? 3.52 -21.5 -0.276 1 92.62 33 ALA B O 1
ATOM 1143 N N . GLY B 1 34 ? 3.51 -19.281 0.314 1 90.81 34 GLY B N 1
ATOM 1144 C CA . GLY B 1 34 ? 4.699 -19.391 1.14 1 90.81 34 GLY B CA 1
ATOM 1145 C C . GLY B 1 34 ? 5.988 -19.328 0.341 1 90.81 34 GLY B C 1
ATOM 1146 O O . GLY B 1 34 ? 5.98 -18.922 -0.827 1 90.81 34 GLY B O 1
ATOM 1147 N N . PRO B 1 35 ? 7.109 -19.719 1.009 1 91.19 35 PRO B N 1
ATOM 1148 C CA . PRO B 1 35 ? 8.438 -19.5 0.428 1 91.19 35 PRO B CA 1
ATOM 1149 C C . PRO B 1 35 ? 8.688 -20.375 -0.8 1 91.19 35 PRO B C 1
ATOM 1151 O O . PRO B 1 35 ? 9.523 -20.047 -1.639 1 91.19 35 PRO B O 1
ATOM 1154 N N . SER B 1 36 ? 7.98 -21.484 -0.844 1 93.62 36 SER B N 1
ATOM 1155 C CA . SER B 1 36 ? 8.164 -22.375 -1.99 1 93.62 36 SER B CA 1
ATOM 1156 C C . SER B 1 36 ? 7.602 -21.75 -3.264 1 93.62 36 SER B C 1
ATOM 1158 O O . SER B 1 36 ? 7.961 -22.156 -4.371 1 93.62 36 SER B O 1
ATOM 1160 N N . GLY B 1 37 ? 6.699 -20.812 -3.137 1 96.75 37 GLY B N 1
ATOM 1161 C CA . GLY B 1 37 ? 6.133 -20.109 -4.277 1 96.75 37 GLY B CA 1
ATOM 1162 C C . GLY B 1 37 ? 5.098 -20.922 -5.027 1 96.75 37 GLY B C 1
ATOM 1163 O O . GLY B 1 37 ? 4.551 -21.891 -4.492 1 96.75 37 GLY B O 1
ATOM 1164 N N . MET B 1 38 ? 4.723 -20.422 -6.207 1 97.56 38 MET B N 1
ATOM 1165 C CA . MET B 1 38 ? 3.672 -21.016 -7.035 1 97.56 38 MET B CA 1
ATOM 1166 C C . MET B 1 38 ? 3.971 -20.797 -8.516 1 97.56 38 MET B C 1
ATOM 1168 O O . MET B 1 38 ? 4.418 -19.719 -8.922 1 97.56 38 MET B O 1
ATOM 1172 N N . PRO B 1 39 ? 3.773 -21.875 -9.336 1 98.25 39 PRO B N 1
ATOM 1173 C CA . PRO B 1 39 ? 3.973 -21.688 -10.773 1 98.25 39 PRO B CA 1
ATOM 1174 C C . PRO B 1 39 ? 2.975 -20.703 -11.383 1 98.25 39 PRO B C 1
ATOM 1176 O O . PRO B 1 39 ? 1.825 -20.641 -10.945 1 98.25 39 PRO B O 1
ATOM 1179 N N . ALA B 1 40 ? 3.387 -20.062 -12.484 1 98 40 ALA B N 1
ATOM 1180 C CA . ALA B 1 40 ? 2.561 -19.078 -13.172 1 98 40 ALA B CA 1
ATOM 1181 C C . ALA B 1 40 ? 1.21 -19.672 -13.57 1 98 40 ALA B C 1
ATOM 1183 O O . ALA B 1 40 ? 0.171 -19.016 -13.398 1 98 40 ALA B O 1
ATOM 1184 N N . GLY B 1 41 ? 1.244 -20.859 -14.125 1 97.62 41 GLY B N 1
ATOM 1185 C CA . GLY B 1 41 ? 0.01 -21.5 -14.555 1 97.62 41 GLY B CA 1
ATOM 1186 C C . GLY B 1 41 ? -0.962 -21.75 -13.414 1 97.62 41 GLY B C 1
ATOM 1187 O O . GLY B 1 41 ? -2.172 -21.562 -13.57 1 97.62 41 GLY B O 1
ATOM 1188 N N . GLU B 1 42 ? -0.487 -22.109 -12.242 1 97.94 42 GLU B N 1
ATOM 1189 C CA . GLU B 1 42 ? -1.312 -22.344 -11.062 1 97.94 42 GLU B CA 1
ATOM 1190 C C . GLU B 1 42 ? -1.874 -21.031 -10.523 1 97.94 42 GLU B C 1
ATOM 1192 O O . GLU B 1 42 ? -3.014 -20.984 -10.055 1 97.94 42 GLU B O 1
ATOM 1197 N N . ILE B 1 43 ? -1.092 -20 -10.602 1 98.06 43 ILE B N 1
ATOM 1198 C CA . ILE B 1 43 ? -1.547 -18.688 -10.18 1 98.06 43 ILE B CA 1
ATOM 1199 C C . ILE B 1 43 ? -2.719 -18.234 -11.055 1 98.06 43 ILE B C 1
ATOM 1201 O O . ILE B 1 43 ? -3.744 -17.781 -10.539 1 98.06 43 ILE B O 1
ATOM 1205 N N . ALA B 1 44 ? -2.549 -18.438 -12.352 1 98.38 44 ALA B N 1
ATOM 1206 C CA . ALA B 1 44 ? -3.598 -18.047 -13.289 1 98.38 44 ALA B CA 1
ATOM 1207 C C . ALA B 1 44 ? -4.906 -18.781 -12.984 1 98.38 44 ALA B C 1
ATOM 1209 O O . ALA B 1 44 ? -5.973 -18.156 -12.961 1 98.38 44 ALA B O 1
ATOM 1210 N N . ARG B 1 45 ? -4.828 -20.078 -12.703 1 97.94 45 ARG B N 1
ATOM 1211 C CA . ARG B 1 45 ? -5.996 -20.891 -12.359 1 97.94 45 ARG B CA 1
ATOM 1212 C C . ARG B 1 45 ? -6.621 -20.422 -11.047 1 97.94 45 ARG B C 1
ATOM 1214 O O . ARG B 1 45 ? -7.84 -20.297 -10.945 1 97.94 45 ARG B O 1
ATOM 1221 N N . ALA B 1 46 ? -5.789 -20.109 -10.125 1 96.81 46 ALA B N 1
ATOM 1222 C CA . ALA B 1 46 ? -6.254 -19.719 -8.797 1 96.81 46 ALA B CA 1
ATOM 1223 C C . ALA B 1 46 ? -7.023 -18.406 -8.836 1 96.81 46 ALA B C 1
ATOM 1225 O O . ALA B 1 46 ? -7.996 -18.219 -8.102 1 96.81 46 ALA B O 1
ATOM 1226 N N . ILE B 1 47 ? -6.586 -17.484 -9.695 1 96.94 47 ILE B N 1
ATOM 1227 C CA . ILE B 1 47 ? -7.223 -16.172 -9.703 1 96.94 47 ILE B CA 1
ATOM 1228 C C . ILE B 1 47 ? -8.203 -16.062 -10.867 1 96.94 47 ILE B C 1
ATOM 1230 O O . ILE B 1 47 ? -8.727 -14.992 -11.148 1 96.94 47 ILE B O 1
ATOM 1234 N N . LYS B 1 48 ? -8.352 -17.172 -11.547 1 97.75 48 LYS B N 1
ATOM 1235 C CA . LYS B 1 48 ? -9.289 -17.281 -12.656 1 97.75 48 LYS B CA 1
ATOM 1236 C C . LYS B 1 48 ? -9.055 -16.188 -13.695 1 97.75 48 LYS B C 1
ATOM 1238 O O . LYS B 1 48 ? -9.992 -15.523 -14.133 1 97.75 48 LYS B O 1
ATOM 1243 N N . ALA B 1 49 ? -7.836 -16 -14.094 1 98.12 49 ALA B N 1
ATOM 1244 C CA . ALA B 1 49 ? -7.434 -15.031 -15.109 1 98.12 49 ALA B CA 1
ATOM 1245 C C . ALA B 1 49 ? -6.691 -15.703 -16.25 1 98.12 49 ALA B C 1
ATOM 1247 O O . ALA B 1 49 ? -6.027 -16.719 -16.047 1 98.12 49 ALA B O 1
ATOM 1248 N N . PRO B 1 50 ? -6.82 -15.078 -17.469 1 97.94 50 PRO B N 1
ATOM 1249 C CA . PRO B 1 50 ? -6.039 -15.602 -18.594 1 97.94 50 PRO B CA 1
ATOM 1250 C C . PRO B 1 50 ? -4.535 -15.57 -18.328 1 97.94 50 PRO B C 1
ATOM 1252 O O . PRO B 1 50 ? -4.047 -14.68 -17.625 1 97.94 50 PRO B O 1
ATOM 1255 N N . ALA B 1 51 ? -3.816 -16.531 -18.938 1 96.81 51 ALA B N 1
ATOM 1256 C CA . ALA B 1 51 ? -2.373 -16.656 -18.766 1 96.81 51 ALA B CA 1
ATOM 1257 C C . ALA B 1 51 ? -1.65 -15.375 -19.141 1 96.81 51 ALA B C 1
ATOM 1259 O O . ALA B 1 51 ? -0.708 -14.961 -18.469 1 96.81 51 ALA B O 1
ATOM 1260 N N . ASN B 1 52 ? -2.078 -14.734 -20.234 1 96.75 52 ASN B N 1
ATOM 1261 C CA . ASN B 1 52 ? -1.421 -13.508 -20.688 1 96.75 52 ASN B CA 1
ATOM 1262 C C . ASN B 1 52 ? -1.596 -12.375 -19.688 1 96.75 52 ASN B C 1
ATOM 1264 O O . ASN B 1 52 ? -0.646 -11.648 -19.391 1 96.75 52 ASN B O 1
ATOM 1268 N N . THR B 1 53 ? -2.805 -12.219 -19.156 1 97.44 53 THR B N 1
ATOM 1269 C CA . THR B 1 53 ? -3.084 -11.219 -18.125 1 97.44 53 THR B CA 1
ATOM 1270 C C . THR B 1 53 ? -2.273 -11.508 -16.875 1 97.44 53 THR B C 1
ATOM 1272 O O . THR B 1 53 ? -1.658 -10.602 -16.297 1 97.44 53 THR B O 1
ATOM 1275 N N . THR B 1 54 ? -2.305 -12.75 -16.516 1 98.25 54 THR B N 1
ATOM 1276 C CA . THR B 1 54 ? -1.57 -13.148 -15.32 1 98.25 54 THR B CA 1
ATOM 1277 C C . THR B 1 54 ? -0.079 -12.867 -15.484 1 98.25 54 THR B C 1
ATOM 1279 O O . THR B 1 54 ? 0.568 -12.375 -14.562 1 98.25 54 THR B O 1
ATOM 1282 N N . SER B 1 55 ? 0.496 -13.148 -16.594 1 97.5 55 SER B N 1
ATOM 1283 C CA . SER B 1 55 ? 1.912 -12.906 -16.844 1 97.5 55 SER B CA 1
ATOM 1284 C C . SER B 1 55 ? 2.25 -11.422 -16.688 1 97.5 55 SER B C 1
ATOM 1286 O O . SER B 1 55 ? 3.271 -11.07 -16.109 1 97.5 55 SER B O 1
ATOM 1288 N N . THR B 1 56 ? 1.381 -10.562 -17.234 1 98.06 56 THR B N 1
ATOM 1289 C CA . THR B 1 56 ? 1.559 -9.117 -17.125 1 98.06 56 THR B CA 1
ATOM 1290 C C . THR B 1 56 ? 1.525 -8.688 -15.656 1 98.06 56 THR B C 1
ATOM 1292 O O . THR B 1 56 ? 2.371 -7.91 -15.211 1 98.06 56 THR B O 1
ATOM 1295 N N . HIS B 1 57 ? 0.549 -9.227 -14.898 1 98.56 57 HIS B N 1
ATOM 1296 C CA . HIS B 1 57 ? 0.462 -8.922 -13.477 1 98.56 57 HIS B CA 1
ATOM 1297 C C . HIS B 1 57 ? 1.74 -9.32 -12.742 1 98.56 57 HIS B C 1
ATOM 1299 O O . HIS B 1 57 ? 2.299 -8.531 -11.977 1 98.56 57 HIS B O 1
ATOM 1305 N N . LEU B 1 58 ? 2.188 -10.547 -13.023 1 98.62 58 LEU B N 1
ATOM 1306 C CA . LEU B 1 58 ? 3.361 -11.094 -12.352 1 98.62 58 LEU B CA 1
ATOM 1307 C C . LEU B 1 58 ? 4.609 -10.297 -12.711 1 98.62 58 LEU B C 1
ATOM 1309 O O . LEU B 1 58 ? 5.473 -10.07 -11.859 1 98.62 58 LEU B O 1
ATOM 1313 N N . SER B 1 59 ? 4.699 -9.859 -13.938 1 98.5 59 SER B N 1
ATOM 1314 C CA . SER B 1 59 ? 5.828 -9.055 -14.383 1 98.5 59 SER B CA 1
ATOM 1315 C C . SER B 1 59 ? 5.867 -7.711 -13.672 1 98.5 59 SER B C 1
ATOM 1317 O O . SER B 1 59 ? 6.926 -7.266 -13.227 1 98.5 59 SER B O 1
ATOM 1319 N N . ILE B 1 60 ? 4.758 -7.035 -13.555 1 98.62 60 ILE B N 1
ATOM 1320 C CA . ILE B 1 60 ? 4.664 -5.738 -12.891 1 98.62 60 ILE B CA 1
ATOM 1321 C C . ILE B 1 60 ? 5.02 -5.887 -11.414 1 98.62 60 ILE B C 1
ATOM 1323 O O . ILE B 1 60 ? 5.797 -5.098 -10.875 1 98.62 60 ILE B O 1
ATOM 1327 N N . LEU B 1 61 ? 4.508 -6.938 -10.758 1 98.62 61 LEU B N 1
ATOM 1328 C CA . LEU B 1 61 ? 4.773 -7.184 -9.344 1 98.62 61 LEU B CA 1
ATOM 1329 C C . LEU B 1 61 ? 6.246 -7.512 -9.117 1 98.62 61 LEU B C 1
ATOM 1331 O O . LEU B 1 61 ? 6.836 -7.086 -8.125 1 98.62 61 LEU B O 1
ATOM 1335 N N . THR B 1 62 ? 6.793 -8.273 -10.031 1 98.62 62 THR B N 1
ATOM 1336 C CA . THR B 1 62 ? 8.211 -8.602 -9.961 1 98.62 62 THR B CA 1
ATOM 1337 C C . THR B 1 62 ? 9.07 -7.355 -10.141 1 98.62 62 THR B C 1
ATOM 1339 O O . THR B 1 62 ? 10.023 -7.137 -9.398 1 98.62 62 THR B O 1
ATOM 1342 N N . GLY B 1 63 ? 8.703 -6.527 -11.102 1 98 63 GLY B N 1
ATOM 1343 C CA . GLY B 1 63 ? 9.406 -5.281 -11.359 1 98 63 GLY B CA 1
ATOM 1344 C C . GLY B 1 63 ? 9.367 -4.32 -10.188 1 98 63 GLY B C 1
ATOM 1345 O O . GLY B 1 63 ? 10.281 -3.516 -10 1 98 63 GLY B O 1
ATOM 1346 N N . ALA B 1 64 ? 8.367 -4.43 -9.406 1 98 64 ALA B N 1
ATOM 1347 C CA . ALA B 1 64 ? 8.195 -3.574 -8.234 1 98 64 ALA B CA 1
ATOM 1348 C C . ALA B 1 64 ? 8.938 -4.137 -7.027 1 98 64 ALA B C 1
ATOM 1350 O O . ALA B 1 64 ? 8.898 -3.557 -5.941 1 98 64 ALA B O 1
ATOM 1351 N N . GLY B 1 65 ? 9.547 -5.234 -7.145 1 97.19 65 GLY B N 1
ATOM 1352 C CA . GLY B 1 65 ? 10.328 -5.84 -6.082 1 97.19 65 GLY B CA 1
ATOM 1353 C C . GLY B 1 65 ? 9.484 -6.625 -5.094 1 97.19 65 GLY B C 1
ATOM 1354 O O . GLY B 1 65 ? 9.969 -7.004 -4.023 1 97.19 65 GLY B O 1
ATOM 1355 N N . LEU B 1 66 ? 8.273 -6.941 -5.391 1 97.56 66 LEU B N 1
ATOM 1356 C CA . LEU B 1 66 ? 7.348 -7.602 -4.48 1 97.56 66 LEU B CA 1
ATOM 1357 C C . LEU B 1 66 ? 7.387 -9.109 -4.664 1 97.56 66 LEU B C 1
ATOM 1359 O O . LEU B 1 66 ? 6.98 -9.859 -3.773 1 97.56 66 LEU B O 1
ATOM 1363 N N . LEU B 1 67 ? 7.781 -9.539 -5.867 1 98.19 67 LEU B N 1
ATOM 1364 C CA 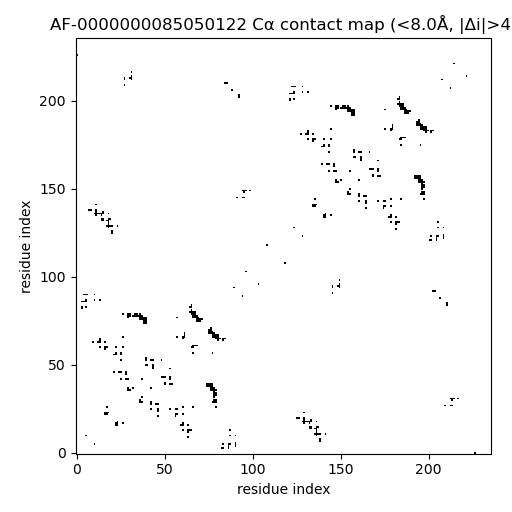. LEU B 1 67 ? 7.93 -10.953 -6.188 1 98.19 67 LEU B CA 1
ATOM 1365 C C . LEU B 1 67 ? 9.336 -11.25 -6.684 1 98.19 67 LEU B C 1
ATOM 1367 O O . LEU B 1 67 ? 10.023 -10.359 -7.195 1 98.19 67 LEU B O 1
ATOM 1371 N N . LYS B 1 68 ? 9.719 -12.406 -6.484 1 98 68 LYS B N 1
ATOM 1372 C CA . LYS B 1 68 ? 10.867 -12.984 -7.176 1 98 68 LYS B CA 1
ATOM 1373 C C . LYS B 1 68 ? 10.438 -14.156 -8.055 1 98 68 LYS B C 1
ATOM 1375 O O . LYS B 1 68 ? 9.492 -14.875 -7.727 1 98 68 LYS B O 1
ATOM 1380 N N . ALA B 1 69 ? 11.156 -14.312 -9.148 1 98 69 ALA B N 1
ATOM 1381 C CA . ALA B 1 69 ? 10.859 -15.375 -10.109 1 98 69 ALA B CA 1
ATOM 1382 C C . ALA B 1 69 ? 12.086 -16.25 -10.352 1 98 69 ALA B C 1
ATOM 1384 O O . ALA B 1 69 ? 13.203 -15.75 -10.445 1 98 69 ALA B O 1
ATOM 1385 N N . TYR B 1 70 ? 11.867 -17.5 -10.375 1 96.69 70 TYR B N 1
ATOM 1386 C CA . TYR B 1 70 ? 12.938 -18.406 -10.789 1 96.69 70 TYR B CA 1
ATOM 1387 C C . TYR B 1 70 ? 12.391 -19.547 -11.633 1 96.69 70 TYR B C 1
ATOM 1389 O O . TYR B 1 70 ? 11.219 -19.922 -11.492 1 96.69 70 TYR B O 1
ATOM 1397 N N . ARG B 1 71 ? 13.234 -20.031 -12.461 1 96.38 71 ARG B N 1
ATOM 1398 C CA . ARG B 1 71 ? 12.836 -21.125 -13.344 1 96.38 71 ARG B CA 1
ATOM 1399 C C . ARG B 1 71 ? 13.031 -22.469 -12.672 1 96.38 71 ARG B C 1
ATOM 1401 O O . ARG B 1 71 ? 14.062 -22.719 -12.039 1 96.38 71 ARG B O 1
ATOM 1408 N N . SER B 1 72 ? 12.023 -23.297 -12.719 1 95.06 72 SER B N 1
ATOM 1409 C CA . SER B 1 72 ? 12.078 -24.688 -12.297 1 95.06 72 SER B CA 1
ATOM 1410 C C . SER B 1 72 ? 11.508 -25.625 -13.359 1 95.06 72 SER B C 1
ATOM 1412 O O . SER B 1 72 ? 10.289 -25.719 -13.516 1 95.06 72 SER B O 1
ATOM 1414 N N . GLY B 1 73 ? 12.375 -26.422 -14.031 1 95.19 73 GLY 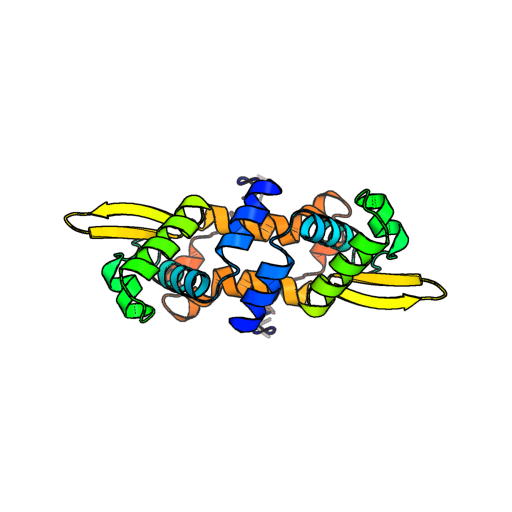B N 1
ATOM 1415 C CA . GLY B 1 73 ? 11.93 -27.219 -15.164 1 95.19 73 GLY B CA 1
ATOM 1416 C C . GLY B 1 73 ? 11.312 -26.375 -16.266 1 95.19 73 GLY B C 1
ATOM 1417 O O . GLY B 1 73 ? 11.938 -25.438 -16.766 1 95.19 73 GLY B O 1
ATOM 1418 N N . ARG B 1 74 ? 10.016 -26.656 -16.562 1 94.25 74 ARG B N 1
ATOM 1419 C CA . ARG B 1 74 ? 9.328 -25.969 -17.656 1 94.25 74 ARG B CA 1
ATOM 1420 C C . ARG B 1 74 ? 8.492 -24.812 -17.109 1 94.25 74 ARG B C 1
ATOM 1422 O O . ARG B 1 74 ? 7.801 -24.125 -17.875 1 94.25 74 ARG B O 1
ATOM 1429 N N . SER B 1 75 ? 8.602 -24.562 -15.859 1 95.81 75 SER B N 1
ATOM 1430 C CA . SER B 1 75 ? 7.73 -23.547 -15.266 1 95.81 75 SER B CA 1
ATOM 1431 C C . SER B 1 75 ? 8.547 -22.438 -14.609 1 95.81 75 SER B C 1
ATOM 1433 O O . SER B 1 75 ? 9.672 -22.672 -14.156 1 95.81 75 SER B O 1
ATOM 1435 N N . ILE B 1 76 ? 7.934 -21.266 -14.648 1 97.88 76 ILE B N 1
ATOM 1436 C CA . ILE B 1 76 ? 8.453 -20.188 -13.82 1 97.88 76 ILE B CA 1
ATOM 1437 C C . ILE B 1 76 ? 7.715 -20.156 -12.492 1 97.88 76 ILE B C 1
ATOM 1439 O O . ILE B 1 76 ? 6.48 -20.141 -12.453 1 97.88 76 ILE B O 1
ATOM 1443 N N . ILE B 1 77 ? 8.477 -20.172 -11.391 1 98.5 77 ILE B N 1
ATOM 1444 C CA . ILE B 1 77 ? 7.914 -20.156 -10.047 1 98.5 77 ILE B CA 1
ATOM 1445 C C . ILE B 1 77 ? 8.055 -18.75 -9.445 1 98.5 77 ILE B C 1
ATOM 1447 O O . ILE B 1 77 ? 9.133 -18.141 -9.516 1 98.5 77 ILE B O 1
ATOM 1451 N N . TYR B 1 78 ? 6.973 -18.234 -8.898 1 98.38 78 TYR B N 1
ATOM 1452 C CA . TYR B 1 78 ? 6.965 -16.922 -8.25 1 98.38 78 TYR B CA 1
ATOM 1453 C C . TYR B 1 78 ? 6.793 -17.062 -6.742 1 98.38 78 TYR B C 1
ATOM 1455 O O . TYR B 1 78 ? 5.965 -17.844 -6.273 1 98.38 78 TYR B O 1
ATOM 1463 N N . SER B 1 79 ? 7.578 -16.344 -5.992 1 97.38 79 SER B N 1
ATOM 1464 C CA . SER B 1 79 ? 7.422 -16.25 -4.547 1 97.38 79 SER B CA 1
ATOM 1465 C C . SER B 1 79 ? 7.43 -14.805 -4.082 1 97.38 79 SER B C 1
ATOM 1467 O O . SER B 1 79 ? 7.961 -13.93 -4.773 1 97.38 79 SER B O 1
ATOM 1469 N N . ALA B 1 80 ? 6.867 -14.57 -2.922 1 96.06 80 ALA B N 1
ATOM 1470 C CA . ALA B 1 80 ? 6.738 -13.211 -2.406 1 96.06 80 ALA B CA 1
ATOM 1471 C C . ALA B 1 80 ? 8.039 -12.742 -1.759 1 96.06 80 ALA B C 1
ATOM 1473 O O . ALA B 1 80 ? 8.711 -13.516 -1.068 1 96.06 80 ALA B O 1
ATOM 1474 N N . GLU B 1 81 ? 8.375 -11.516 -2.027 1 95 81 GLU B N 1
ATOM 1475 C CA . GLU B 1 81 ? 9.469 -10.859 -1.316 1 95 81 GLU B CA 1
ATOM 1476 C C . GLU B 1 81 ? 8.969 -10.141 -0.067 1 95 81 GLU B C 1
ATOM 1478 O O . GLU B 1 81 ? 8.75 -8.93 -0.088 1 95 81 GLU B O 1
ATOM 1483 N N . LEU B 1 82 ? 8.938 -10.828 1.032 1 90.19 82 LEU B N 1
ATOM 1484 C CA . LEU B 1 82 ? 8.266 -10.352 2.234 1 90.19 82 LEU B CA 1
ATOM 1485 C C . LEU B 1 82 ? 9.07 -9.242 2.904 1 90.19 82 LEU B C 1
ATOM 1487 O O . LEU B 1 82 ? 8.508 -8.359 3.555 1 90.19 82 LEU B O 1
ATOM 1491 N N . THR B 1 83 ? 10.375 -9.32 2.75 1 89.81 83 THR B N 1
ATOM 1492 C CA . THR B 1 83 ? 11.211 -8.258 3.299 1 89.81 83 THR B CA 1
ATOM 1493 C C . THR B 1 83 ? 10.844 -6.906 2.682 1 89.81 83 THR B C 1
ATOM 1495 O O . THR B 1 83 ? 10.758 -5.898 3.385 1 89.81 83 THR B O 1
ATOM 1498 N N . HIS B 1 84 ? 10.609 -6.938 1.361 1 92.06 84 HIS B N 1
ATOM 1499 C CA . HIS B 1 84 ? 10.219 -5.711 0.67 1 92.06 84 HIS B CA 1
ATOM 1500 C C . HIS B 1 84 ? 8.836 -5.238 1.119 1 92.06 84 HIS B C 1
ATOM 1502 O O . HIS B 1 84 ? 8.625 -4.043 1.325 1 92.06 84 HIS B O 1
ATOM 1508 N N . LEU B 1 85 ? 7.98 -6.168 1.262 1 91.06 85 LEU B N 1
ATOM 1509 C CA . LEU B 1 85 ? 6.641 -5.84 1.743 1 91.06 85 LEU B CA 1
ATOM 1510 C C . LEU B 1 85 ? 6.699 -5.246 3.146 1 91.06 85 LEU B C 1
ATOM 1512 O O . LEU B 1 85 ? 6 -4.277 3.443 1 91.06 85 LEU B O 1
ATOM 1516 N N . SER B 1 86 ? 7.488 -5.871 3.979 1 87.94 86 SER B N 1
ATOM 1517 C CA . SER B 1 86 ? 7.672 -5.348 5.328 1 87.94 86 SER B CA 1
ATOM 1518 C C . SER B 1 86 ? 8.273 -3.947 5.305 1 87.94 86 SER B C 1
ATOM 1520 O O . SER B 1 86 ? 7.914 -3.098 6.121 1 87.94 86 SER B O 1
ATOM 1522 N N . GLY B 1 87 ? 9.227 -3.73 4.426 1 89.5 87 GLY B N 1
ATOM 1523 C CA . GLY B 1 87 ? 9.789 -2.4 4.23 1 89.5 87 GLY B CA 1
ATOM 1524 C C . GLY B 1 87 ? 8.742 -1.367 3.846 1 89.5 87 GLY B C 1
ATOM 1525 O O . GLY B 1 87 ? 8.781 -0.234 4.332 1 89.5 87 GLY B O 1
ATOM 1526 N N . LEU B 1 88 ? 7.852 -1.797 3.018 1 92.12 88 LEU B N 1
ATOM 1527 C CA . LEU B 1 88 ? 6.762 -0.913 2.617 1 92.12 88 LEU B CA 1
ATOM 1528 C C . LEU B 1 88 ? 5.883 -0.559 3.812 1 92.12 88 LEU B C 1
ATOM 1530 O O . LEU B 1 88 ? 5.562 0.613 4.027 1 92.12 88 LEU B O 1
ATOM 1534 N N . ALA B 1 89 ? 5.504 -1.573 4.539 1 87.75 89 ALA B N 1
ATOM 1535 C CA . ALA B 1 89 ? 4.684 -1.357 5.727 1 87.75 89 ALA B CA 1
ATOM 1536 C C . ALA B 1 89 ? 5.391 -0.441 6.723 1 87.75 89 ALA B C 1
ATOM 1538 O O . ALA B 1 89 ? 4.773 0.468 7.281 1 87.75 89 ALA B O 1
ATOM 1539 N N . ASP B 1 90 ? 6.598 -0.686 6.934 1 84.94 90 ASP B N 1
ATOM 1540 C CA . ASP B 1 90 ? 7.387 0.14 7.844 1 84.94 90 ASP B CA 1
ATOM 1541 C C . ASP B 1 90 ? 7.449 1.586 7.355 1 84.94 90 ASP B C 1
ATOM 1543 O O . ASP B 1 90 ? 7.383 2.52 8.156 1 84.94 90 ASP B O 1
ATOM 1547 N N . TYR B 1 91 ? 7.699 1.692 6.113 1 89.88 91 TYR B N 1
ATOM 1548 C CA . TYR B 1 91 ? 7.758 3.023 5.523 1 89.88 91 TYR B CA 1
ATOM 1549 C C . TYR B 1 91 ? 6.461 3.789 5.777 1 89.88 91 TYR B C 1
ATOM 1551 O O . TYR B 1 91 ? 6.488 4.988 6.066 1 89.88 91 TYR B O 1
ATOM 1559 N N . LEU B 1 92 ? 5.387 3.143 5.668 1 87.94 92 LEU B N 1
ATOM 1560 C CA . LEU B 1 92 ? 4.078 3.762 5.824 1 87.94 92 LEU B CA 1
ATOM 1561 C C . LEU B 1 92 ? 3.809 4.109 7.285 1 87.94 92 LEU B C 1
ATOM 1563 O O . LEU B 1 92 ? 3.209 5.145 7.582 1 87.94 92 LEU B O 1
ATOM 1567 N N . LEU B 1 93 ? 4.188 3.152 8.188 1 78.81 93 LEU B N 1
ATOM 1568 C CA . LEU B 1 93 ? 3.809 3.256 9.586 1 78.81 93 LEU B CA 1
ATOM 1569 C C . LEU B 1 93 ? 4.859 4.031 10.383 1 78.81 93 LEU B C 1
ATOM 1571 O O . LEU B 1 93 ? 4.535 4.672 11.383 1 78.81 93 LEU B O 1
ATOM 1575 N N . ASN B 1 94 ? 6.102 3.619 10.336 1 66.88 94 ASN B N 1
ATOM 1576 C CA . ASN B 1 94 ? 7.129 4.039 11.281 1 66.88 94 ASN B CA 1
ATOM 1577 C C . ASN B 1 94 ? 7.809 5.328 10.836 1 66.88 94 ASN B C 1
ATOM 1579 O O . ASN B 1 94 ? 8.477 5.992 11.625 1 66.88 94 ASN B O 1
ATOM 1583 N N . ASP B 1 95 ? 7.93 5.484 9.547 1 54.47 95 ASP B N 1
ATOM 1584 C CA . ASP B 1 95 ? 8.867 6.598 9.461 1 54.47 95 ASP B CA 1
ATOM 1585 C C . ASP B 1 95 ? 8.5 7.707 10.438 1 54.47 95 ASP B C 1
ATOM 1587 O O . ASP B 1 95 ? 9.164 8.75 10.484 1 54.47 95 ASP B O 1
ATOM 1591 N N . CYS B 1 96 ? 7.41 7.645 11.086 1 46.19 96 CYS B N 1
ATOM 1592 C CA . CYS B 1 96 ? 7.02 8.719 11.992 1 46.19 96 CYS B CA 1
ATOM 1593 C C . CYS B 1 96 ? 7.957 8.789 13.195 1 46.19 96 CYS B C 1
ATOM 1595 O O . CYS B 1 96 ? 7.934 9.766 13.945 1 46.19 96 CYS B O 1
ATOM 1597 N N . ALA B 1 97 ? 8.281 7.477 13.68 1 45.31 97 ALA B N 1
ATOM 1598 C CA . ALA B 1 97 ? 8.922 7.488 14.992 1 45.31 97 ALA B CA 1
ATOM 1599 C C . ALA B 1 97 ? 10.227 8.273 14.961 1 45.31 97 ALA B C 1
ATOM 1601 O O . ALA B 1 97 ? 10.945 8.352 15.961 1 45.31 97 ALA B O 1
ATOM 1602 N N . GLN B 1 98 ? 10.883 8.43 13.883 1 40.22 98 GLN B N 1
ATOM 1603 C CA . GLN B 1 98 ? 12.102 9.164 14.195 1 40.22 98 GLN B CA 1
ATOM 1604 C C . GLN B 1 98 ? 11.812 10.328 15.133 1 40.22 98 GLN B C 1
ATOM 1606 O O . GLN B 1 98 ? 12.742 10.922 15.703 1 40.22 98 GLN B O 1
ATOM 1611 N N . GLY B 1 99 ? 10.664 11.039 15 1 38.12 99 GLY B N 1
ATOM 1612 C CA . GLY B 1 99 ? 10.57 12.109 15.984 1 38.12 99 GLY B CA 1
ATOM 1613 C C . GLY B 1 99 ? 10.281 11.609 17.391 1 38.12 99 GLY B C 1
ATOM 1614 O O . GLY B 1 99 ? 11.195 11.492 18.203 1 38.12 99 GLY B O 1
ATOM 1615 N N . LYS B 1 100 ? 8.852 11.812 17.969 1 39.75 100 LYS B N 1
ATOM 1616 C CA . LYS B 1 100 ? 8.594 11.641 19.391 1 39.75 100 LYS B CA 1
ATOM 1617 C C . LYS B 1 100 ? 8.406 10.172 19.75 1 39.75 100 LYS B C 1
ATOM 1619 O O . LYS B 1 100 ? 7.414 9.555 19.359 1 39.75 100 LYS B O 1
ATOM 1624 N N . PRO B 1 101 ? 9.453 9.398 20.156 1 40.06 101 PRO B N 1
ATOM 1625 C CA . PRO B 1 101 ? 9.422 8.023 20.672 1 40.06 101 PRO B CA 1
ATOM 1626 C C . PRO B 1 101 ? 8.18 7.73 21.516 1 40.06 101 PRO B C 1
ATOM 1628 O O . PRO B 1 101 ? 7.824 6.566 21.703 1 40.06 101 PRO B O 1
ATOM 1631 N N . GLU B 1 102 ? 7.559 8.625 22.234 1 37.47 102 GLU B N 1
ATOM 1632 C CA . GLU B 1 102 ? 6.543 8.398 23.266 1 37.47 102 GLU B CA 1
ATOM 1633 C C . GLU B 1 102 ? 5.262 7.828 22.656 1 37.47 102 GLU B C 1
ATOM 1635 O O . GLU B 1 102 ? 4.461 7.203 23.344 1 37.47 102 GLU B O 1
ATOM 1640 N N . ALA B 1 103 ? 4.934 8.188 21.5 1 39.16 103 ALA B N 1
ATOM 1641 C CA . ALA B 1 103 ? 3.598 7.832 21.016 1 39.16 103 ALA B CA 1
ATOM 1642 C C . ALA B 1 103 ? 3.52 6.355 20.656 1 39.16 103 ALA B C 1
ATOM 1644 O O . ALA B 1 103 ? 2.438 5.766 20.656 1 39.16 103 ALA B O 1
ATOM 1645 N N . TRP B 1 104 ? 4.508 5.695 20.062 1 42.44 104 TRP B N 1
ATOM 1646 C CA . TRP B 1 104 ? 4.398 4.293 19.688 1 42.44 104 TRP B CA 1
ATOM 1647 C C . TRP B 1 104 ? 4.211 3.406 20.922 1 42.44 104 TRP B C 1
ATOM 1649 O O . TRP B 1 104 ? 3.814 2.244 20.797 1 42.44 104 TRP B O 1
ATOM 1659 N N . SER B 1 105 ? 4.742 3.758 22.016 1 38.19 105 SER B N 1
ATOM 1660 C CA . SER B 1 105 ? 4.641 2.943 23.219 1 38.19 105 SER B CA 1
ATOM 1661 C C . SER B 1 105 ? 3.188 2.637 23.562 1 38.19 105 SER B C 1
ATOM 1663 O O . SER B 1 105 ? 2.908 1.776 24.391 1 38.19 105 SER B O 1
ATOM 1665 N N . GLN B 1 106 ? 2.312 3.533 23.125 1 36.78 106 GLN B N 1
ATOM 1666 C CA . GLN B 1 106 ? 0.965 3.289 23.641 1 36.78 106 GLN B CA 1
ATOM 1667 C C . GLN B 1 106 ? 0.265 2.199 22.828 1 36.78 106 GLN B C 1
ATOM 1669 O O . GLN B 1 106 ? -0.882 1.849 23.109 1 36.78 106 GLN B O 1
ATOM 1674 N N . LEU B 1 107 ? 0.764 1.957 21.609 1 37.38 107 LEU B N 1
ATOM 1675 C CA . LEU B 1 107 ? 0.084 0.817 21.016 1 37.38 107 LEU B CA 1
ATOM 1676 C C . LEU B 1 107 ? 0.382 -0.465 21.781 1 37.38 107 LEU B C 1
ATOM 1678 O O . LEU B 1 107 ? 1.43 -1.085 21.578 1 37.38 107 LEU B O 1
ATOM 1682 N N . THR B 1 108 ? 0.348 -0.408 23.031 1 33.62 108 THR B N 1
ATOM 1683 C CA . THR B 1 108 ? 0.511 -1.541 23.938 1 33.62 108 THR B CA 1
ATOM 1684 C C . THR B 1 108 ? -0.278 -2.748 23.453 1 33.62 108 THR B C 1
ATOM 1686 O O . THR B 1 108 ? -1.479 -2.648 23.188 1 33.62 108 THR B O 1
ATOM 1689 N N . VAL B 1 109 ? 0.305 -3.52 22.578 1 34.22 109 VAL B N 1
ATOM 1690 C CA . VAL B 1 109 ? -0.269 -4.855 22.453 1 34.22 109 VAL B CA 1
ATOM 1691 C C . VAL B 1 109 ? -0.719 -5.359 23.812 1 34.22 109 VAL B C 1
ATOM 1693 O O . VAL B 1 109 ? 0.007 -5.227 24.797 1 34.22 109 VAL B O 1
ATOM 1696 N N . PRO B 1 110 ? -2.006 -5.418 24.047 1 34.16 110 PRO B N 1
ATOM 1697 C CA . PRO B 1 110 ? -2.402 -5.969 25.344 1 34.16 110 PRO B CA 1
ATOM 1698 C C . PRO B 1 110 ? -1.613 -7.223 25.719 1 34.16 110 PRO B C 1
ATOM 1700 O O . PRO B 1 110 ? -1.422 -8.109 24.875 1 34.16 110 PRO B O 1
ATOM 1703 N N . GLU B 1 111 ? -0.575 -7.051 26.453 1 36.41 111 GLU B N 1
ATOM 1704 C CA . GLU B 1 111 ? 0.095 -8.203 27.047 1 36.41 111 GLU B CA 1
ATOM 1705 C C . GLU B 1 111 ? -0.916 -9.242 27.516 1 36.41 111 GLU B C 1
ATOM 1707 O O . GLU B 1 111 ? -1.943 -8.898 28.109 1 36.41 111 GLU B O 1
ATOM 1712 N N . PRO B 1 112 ? -0.875 -10.375 26.859 1 33.69 112 PRO B N 1
ATOM 1713 C CA . PRO B 1 112 ? -1.761 -11.422 27.375 1 33.69 112 PRO B CA 1
ATOM 1714 C C . PRO B 1 112 ? -1.797 -11.445 28.906 1 33.69 112 PRO B C 1
ATOM 1716 O O . PRO B 1 112 ? -0.761 -11.281 29.547 1 33.69 112 PRO B O 1
ATOM 1719 N N . ALA B 1 113 ? -2.914 -11.102 29.5 1 38.16 113 ALA B N 1
ATOM 1720 C CA . ALA B 1 113 ? -3.148 -11.219 30.938 1 38.16 113 ALA B CA 1
ATOM 1721 C C . ALA B 1 113 ? -2.572 -12.523 31.484 1 38.16 113 ALA B C 1
ATOM 1723 O O . ALA B 1 113 ? -2.855 -13.602 30.953 1 38.16 113 ALA B O 1
ATOM 1724 N N . THR B 1 114 ? -1.414 -12.508 31.859 1 35.12 114 THR B N 1
ATOM 1725 C CA . THR B 1 114 ? -0.89 -13.641 32.594 1 35.12 114 THR B CA 1
ATOM 1726 C C . THR B 1 114 ? -1.902 -14.125 33.656 1 35.12 114 THR B C 1
ATOM 1728 O O . THR B 1 114 ? -2.414 -13.32 34.438 1 35.12 114 THR B O 1
ATOM 1731 N N . LYS B 1 115 ? -2.561 -15.234 33.406 1 36.5 115 LYS B N 1
ATOM 1732 C CA . LYS B 1 115 ? -3.381 -15.961 34.375 1 36.5 115 LYS B CA 1
ATOM 1733 C C . LYS B 1 115 ? -2.711 -15.984 35.75 1 36.5 115 LYS B C 1
ATOM 1735 O O . LYS B 1 115 ? -1.605 -16.516 35.906 1 36.5 115 LYS B O 1
ATOM 1740 N N . LYS B 1 116 ? -2.893 -15.039 36.562 1 36.06 116 LYS B N 1
ATOM 1741 C CA . LYS B 1 116 ? -2.545 -15.234 37.969 1 36.06 116 LYS B CA 1
ATOM 1742 C C . LYS B 1 116 ? -3.305 -16.422 38.562 1 36.06 116 LYS B C 1
ATOM 1744 O O . LYS B 1 116 ? -4.539 -16.422 38.594 1 36.06 116 LYS B O 1
ATOM 1749 N N . THR B 1 117 ? -2.857 -17.641 38.531 1 29.53 117 THR B N 1
ATOM 1750 C CA . THR B 1 117 ? -3.33 -18.75 39.375 1 29.53 117 THR B CA 1
ATOM 1751 C C . THR B 1 117 ? -3.469 -18.312 40.812 1 29.53 117 THR B C 1
ATOM 1753 O O . THR B 1 117 ? -2.49 -17.906 41.469 1 29.53 117 THR B O 1
ATOM 1756 N N . ALA B 1 118 ? -4.656 -17.922 41.25 1 27.08 118 ALA B N 1
ATOM 1757 C CA . ALA B 1 118 ? -4.973 -18.062 42.688 1 27.08 118 ALA B CA 1
ATOM 1758 C C . ALA B 1 118 ? -5.094 -19.531 43.062 1 27.08 118 ALA B C 1
ATOM 1760 O O . ALA B 1 118 ? -5.609 -20.344 42.312 1 27.08 118 ALA B O 1
#

Organism: Asticcacaulis excentricus (strain ATCC 15261 / DSM 4724 / KCTC 12464 / NCIMB 9791 / VKM B-1370 / CB 48) (NCBI:txid573065)

pLDDT: mean 81.76, std 24.23, range [27.08, 98.62]